Protein AF-0000000067862519 (afdb_homodimer)

Secondary structure (DSSP, 8-state):
--TT-EEEEE--SSHHHHHHHHHHHHHHHHHT-EEEEEEEEEGGGS-TTS---HHHHHHHHHHHHHHHHHHHHHHHHHT-SEEEEEEEEE-HHHIIIIIHHHHHT-SEEEEES--SS---TT---HHHHHHHHH-SSEEEEE-/--SS-EEEEE--SSHHHHHHHHHHHHHHHHHT-EEEEEEEEEGGGS-TTS---HHHHHHHHHHHHHHHHHHHHHHHHHT-SEEEEEEEEE-HHHIIIIIHHHHHT-SEEEEESS-SS---TT---HHHHHHHHH-SSEEEEE-

InterPro domains:
  IPR006015 Universal stress protein A family [PR01438] (4-22)
  IPR006015 Universal stress protein A family [PR01438] (103-115)
  IPR006015 Universal stress protein A family [PR01438] (121-143)
  IPR006016 UspA [PF00582] (4-143)
  IPR014729 Rossmann-like alpha/beta/alpha sandwich fold [G3DSA:3.40.50.620] (6-143)

Nearest PDB structures (foldseek):
  3s3t-assembly1_A  TM=9.030E-01  e=7.240E-12  Lactiplantibacillus plantarum
  3hgm-assembly2_D  TM=8.613E-01  e=1.801E-10  Ha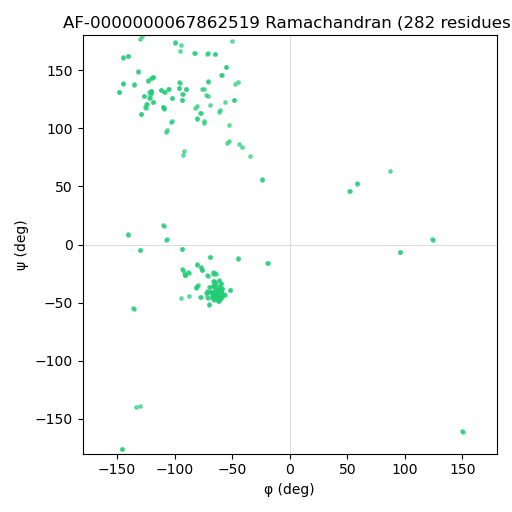lomonas elongata
  3hgm-assembly2_C  TM=8.557E-01  e=2.048E-10  Halomonas elongata
  3fg9-assembly3_E  TM=8.169E-01  e=3.012E-10  Lactiplantibacillus plantarum
  2dum-assembly2_B  TM=7.986E-01  e=6.321E-07  Pyrococcus horikoshii OT3

Radius of gyration: 20.28 Å; Cα contacts (8 Å, |Δi|>4): 597; chains: 2; bounding box: 43×61×40 Å

Sequence (286 aa):
MEKYHRILVAVDGSEPAKLAFEKGLELALKLDGVLGIASIVDLRAFSPNVSYDGSLEEKAELELKTSVNEYAEKARTAGVKQVETFVAKGNPKILLSTDIPAEFQADLIICGATGMNRVEKLVLGSVSSYIMAHAICDTLIARMEKYHRILVAVDGSEPAKLAFEKGLELALKLDGVLGIASIVDLRAFSPNVSYDGSLEEKAELELKTSVNEYAEKARTAGVKQVETFVAKGNPKILLSTDIPAEFQADLIICGATGMNRVEKLVLGSVSSYIMAHAICDTLIAR

Organism: Listeria monocytogenes serovar 1/2a (strain ATCC BAA-679 / EGD-e) (NCBI:txid169963)

pLDDT: mean 90.95, std 13.1, range [32.88, 98.94]

Foldseek 3Di:
DLFFQEEEQEAAPFPLSVLLLVVQLVCCVVSLHAYEYEYEDECVVPDPVDPPPPVVSVVSQVVVVVVQVVSQVVSVVVPRPHYHYYYYYYDLQPCQQEVVCVVSVGQEYEGEQAHPPDDPPPHGYPSRVSSVVRHPHHYYYGD/DDAFAEEEQEAAPFPLSVLLLVVQLVCCVVRLHEYEYEYEDECVVPDPVDPPDPVVSVVSQVVVVVVQVVSQVVSVVVPRDHYHYYYYYYDLQPCQQEVVCVVSVGQEYEGEQAHPPDDPPPHGYPSRVSSVVRHPHHYYYGD

Structure (mmCIF, N/CA/C/O backbone):
data_AF-0000000067862519-model_v1
#
loop_
_entity.id
_entity.type
_entity.pdbx_description
1 polymer 'Lmo0515 protein'
#
loop_
_atom_site.group_PDB
_atom_site.id
_atom_site.type_symbol
_atom_site.label_atom_id
_atom_site.label_alt_id
_atom_site.label_comp_id
_atom_site.label_asym_id
_atom_site.label_entity_id
_atom_site.label_seq_id
_atom_site.pdbx_PDB_ins_code
_atom_site.Cartn_x
_atom_site.Cartn_y
_atom_site.Cartn_z
_atom_site.occupancy
_atom_site.B_iso_or_equiv
_atom_site.auth_seq_id
_atom_site.auth_comp_id
_atom_site.auth_asym_id
_atom_site.auth_atom_id
_atom_site.pdbx_PDB_model_num
ATOM 1 N N . MET A 1 1 ? 13.07 6.305 -13.711 1 34.75 1 MET A N 1
ATOM 2 C CA . MET A 1 1 ? 12.75 7.062 -12.508 1 34.75 1 MET A CA 1
ATOM 3 C C . MET A 1 1 ? 12.742 6.152 -11.281 1 34.75 1 MET A C 1
ATOM 5 O O . MET A 1 1 ? 12.141 5.078 -11.305 1 34.75 1 MET A O 1
ATOM 9 N N . GLU A 1 2 ? 13.75 6.277 -10.453 1 51.78 2 GLU A N 1
ATOM 10 C CA . GLU A 1 2 ? 14.055 5.398 -9.328 1 51.78 2 GLU A CA 1
ATOM 11 C C . GLU A 1 2 ? 12.844 5.234 -8.414 1 51.78 2 GLU A C 1
ATOM 13 O O . GLU A 1 2 ? 12.234 6.223 -8 1 51.78 2 GLU A O 1
ATOM 18 N N . LYS A 1 3 ? 12.102 4.148 -8.438 1 70.12 3 LYS A N 1
ATOM 19 C CA . LYS A 1 3 ? 10.766 3.965 -7.887 1 70.12 3 LYS A CA 1
ATOM 20 C C . LYS A 1 3 ? 10.789 3.994 -6.359 1 70.12 3 LYS A C 1
ATOM 22 O O . LYS A 1 3 ? 11.781 3.6 -5.746 1 70.12 3 LYS A O 1
ATOM 27 N N . TYR A 1 4 ? 10.18 4.793 -5.562 1 91.62 4 TYR A N 1
ATOM 28 C CA . TYR A 1 4 ? 9.695 5.297 -4.285 1 91.62 4 TYR A CA 1
ATOM 29 C C . TYR A 1 4 ? 10.734 6.184 -3.611 1 91.62 4 TYR A C 1
ATOM 31 O O . TYR A 1 4 ? 11.195 5.883 -2.506 1 91.62 4 TYR A O 1
ATOM 39 N N . HIS A 1 5 ? 11.133 7.301 -4.148 1 96.56 5 HIS A N 1
ATOM 40 C CA . HIS A 1 5 ? 12.086 8.281 -3.646 1 96.56 5 HIS A CA 1
ATOM 41 C C . HIS A 1 5 ? 11.398 9.312 -2.758 1 96.56 5 HIS A C 1
ATOM 43 O O . HIS A 1 5 ? 11.938 9.695 -1.715 1 96.56 5 HIS A O 1
ATOM 49 N N . ARG A 1 6 ? 10.328 9.812 -3.107 1 98.5 6 ARG A N 1
ATOM 50 C CA . ARG A 1 6 ? 9.555 10.758 -2.307 1 98.5 6 ARG A CA 1
ATOM 51 C C . ARG A 1 6 ? 8.359 10.078 -1.653 1 98.5 6 ARG A C 1
ATOM 53 O O . ARG A 1 6 ? 7.352 9.812 -2.312 1 98.5 6 ARG A O 1
ATOM 60 N N . ILE A 1 7 ? 8.484 9.859 -0.393 1 98.56 7 ILE A N 1
ATOM 61 C CA . ILE A 1 7 ? 7.535 9.07 0.381 1 98.56 7 ILE A CA 1
ATOM 62 C C . ILE A 1 7 ? 6.754 9.977 1.324 1 98.56 7 ILE A C 1
ATOM 64 O O . ILE A 1 7 ? 7.344 10.664 2.168 1 98.56 7 ILE A O 1
ATOM 68 N N . LEU A 1 8 ? 5.465 10.016 1.13 1 98.94 8 LEU A N 1
ATOM 69 C CA . LEU A 1 8 ? 4.59 10.828 1.969 1 98.94 8 LEU A CA 1
ATOM 70 C C . LEU A 1 8 ? 3.867 9.961 2.996 1 98.94 8 LEU A C 1
ATOM 72 O O . LEU A 1 8 ? 3.203 8.984 2.637 1 98.94 8 LEU A O 1
ATOM 76 N N . VAL A 1 9 ? 3.982 10.312 4.23 1 98.88 9 VAL A N 1
ATOM 77 C CA . VAL A 1 9 ? 3.266 9.602 5.281 1 98.88 9 VAL A CA 1
ATOM 78 C C . VAL A 1 9 ? 2.193 10.508 5.883 1 98.88 9 VAL A C 1
ATOM 80 O O . VAL A 1 9 ? 2.441 11.695 6.125 1 98.88 9 VAL A O 1
ATOM 83 N N . ALA A 1 10 ? 1.041 9.953 6.016 1 98.81 10 ALA A N 1
ATOM 84 C CA . ALA A 1 10 ? -0.058 10.656 6.672 1 98.81 10 ALA A CA 1
ATOM 85 C C . ALA A 1 10 ? -0.118 10.305 8.156 1 98.81 10 ALA A C 1
ATOM 87 O O . ALA A 1 10 ? -0.149 9.133 8.523 1 98.81 10 ALA A O 1
ATOM 88 N N . VAL A 1 11 ? -0.174 11.359 8.992 1 97.94 11 VAL A N 1
ATOM 89 C CA . VAL A 1 11 ? -0.233 11.109 10.43 1 97.94 11 VAL A CA 1
ATOM 90 C C . VAL A 1 11 ? -1.354 11.938 11.047 1 97.94 11 VAL A C 1
ATOM 92 O O . VAL A 1 11 ? -1.645 13.047 10.586 1 97.94 11 VAL A O 1
ATOM 95 N N . ASP A 1 12 ? -1.96 11.398 12.109 1 94.69 12 ASP A N 1
ATOM 96 C CA . ASP A 1 12 ? -3.061 12.102 12.758 1 94.69 12 ASP A CA 1
ATOM 97 C C . ASP A 1 12 ? -2.973 11.969 14.281 1 94.69 12 ASP A C 1
ATOM 99 O O . ASP A 1 12 ? -3.932 12.273 14.992 1 94.69 12 ASP A O 1
ATOM 103 N N . GLY A 1 13 ? -1.893 11.438 14.75 1 93.94 13 GLY A N 1
ATOM 104 C CA . GLY A 1 13 ? -1.674 11.305 16.188 1 93.94 13 GLY A CA 1
ATOM 105 C C . GLY A 1 13 ? -2.064 9.938 16.719 1 93.94 13 GLY A C 1
ATOM 106 O O . GLY A 1 13 ? -1.825 9.633 17.891 1 93.94 13 GLY A O 1
ATOM 107 N N . SER A 1 14 ? -2.664 9.055 15.953 1 94.12 14 SER A N 1
ATOM 108 C CA . SER A 1 14 ? -3.084 7.73 16.391 1 94.12 14 SER A CA 1
ATOM 109 C C . SER A 1 14 ? -1.924 6.742 16.328 1 94.12 14 SER A C 1
ATOM 111 O O . SER A 1 14 ? -0.888 7.02 15.727 1 94.12 14 SER A O 1
ATOM 113 N N . GLU A 1 15 ? -2.07 5.621 16.969 1 94.94 15 GLU A N 1
ATOM 114 C CA . GLU A 1 15 ? -1.062 4.566 16.969 1 94.94 15 GLU A CA 1
ATOM 115 C C . GLU A 1 15 ? -0.884 3.975 15.57 1 94.94 15 GLU A C 1
ATOM 117 O O . GLU A 1 15 ? 0.244 3.781 15.109 1 94.94 15 GLU A O 1
ATOM 122 N N . PRO A 1 16 ? -1.994 3.762 14.82 1 96.25 16 PRO A N 1
ATOM 123 C CA . PRO A 1 16 ? -1.793 3.287 13.445 1 96.25 16 PRO A CA 1
ATOM 124 C C . PRO A 1 16 ? -1.002 4.273 12.594 1 96.25 16 PRO A C 1
ATOM 126 O O . PRO A 1 16 ? -0.2 3.861 11.75 1 96.25 16 PRO A O 1
ATOM 129 N N . ALA A 1 17 ? -1.255 5.551 12.828 1 96.69 17 ALA A N 1
ATOM 130 C CA . ALA A 1 17 ? -0.498 6.559 12.094 1 96.69 17 ALA A CA 1
ATOM 131 C C . ALA A 1 17 ? 0.979 6.52 12.477 1 96.69 17 ALA A C 1
ATOM 133 O O . ALA A 1 17 ? 1.849 6.754 11.633 1 96.69 17 ALA A O 1
ATOM 134 N N . LYS A 1 18 ? 1.239 6.246 13.703 1 97.12 18 LYS A N 1
ATOM 135 C CA . LYS A 1 18 ? 2.623 6.098 14.141 1 97.12 18 LYS A CA 1
ATOM 136 C C . LYS A 1 18 ? 3.299 4.922 13.438 1 97.12 18 LYS A C 1
ATOM 138 O O . LYS A 1 18 ? 4.457 5.02 13.031 1 97.12 18 LYS A O 1
ATOM 143 N N . LEU A 1 19 ? 2.602 3.842 13.336 1 96.44 19 LEU A N 1
ATOM 144 C CA . LEU A 1 19 ? 3.125 2.691 12.609 1 96.44 19 LEU A CA 1
ATOM 145 C C . LEU A 1 19 ? 3.441 3.062 11.164 1 96.44 19 LEU A C 1
ATOM 147 O O . LEU A 1 19 ? 4.492 2.689 10.633 1 96.44 19 LEU A O 1
ATOM 151 N N . ALA A 1 20 ? 2.533 3.809 10.531 1 98.12 20 ALA A N 1
ATOM 152 C CA . ALA A 1 20 ? 2.764 4.266 9.164 1 98.12 20 ALA A CA 1
ATOM 153 C C . ALA A 1 20 ? 4.031 5.109 9.07 1 98.12 20 ALA A C 1
ATOM 155 O O . ALA A 1 20 ? 4.828 4.949 8.141 1 98.12 20 ALA A O 1
ATOM 156 N N . PHE A 1 21 ? 4.195 5.965 10.039 1 98.62 21 PHE A N 1
ATOM 157 C CA . PHE A 1 21 ? 5.391 6.797 10.086 1 98.62 21 PHE A CA 1
ATOM 158 C C . PHE A 1 21 ? 6.645 5.938 10.188 1 98.62 21 PHE A C 1
ATOM 160 O O . PHE A 1 21 ? 7.617 6.16 9.461 1 98.62 21 PHE A O 1
ATOM 167 N N . GLU A 1 22 ? 6.641 4.98 11.016 1 98.19 22 GLU A N 1
ATOM 168 C CA . GLU A 1 22 ? 7.809 4.125 11.195 1 98.19 22 GLU A CA 1
ATOM 169 C C . GLU A 1 22 ? 8.148 3.381 9.914 1 98.19 22 GLU A C 1
ATOM 171 O O . GLU A 1 22 ? 9.328 3.242 9.562 1 98.19 22 GLU A O 1
ATOM 176 N N . LYS A 1 23 ? 7.121 2.924 9.242 1 97.69 23 LYS A N 1
ATOM 177 C CA . LYS A 1 23 ? 7.348 2.26 7.957 1 97.69 23 LYS A CA 1
ATOM 178 C C . LYS A 1 23 ? 7.953 3.225 6.941 1 97.69 23 LYS A C 1
ATOM 180 O O . LYS A 1 23 ? 8.891 2.873 6.227 1 97.69 23 LYS A O 1
ATOM 185 N N . GLY A 1 24 ? 7.367 4.434 6.879 1 97.81 24 GLY A N 1
ATOM 186 C CA . GLY A 1 24 ? 7.887 5.438 5.965 1 97.81 24 GLY A CA 1
ATOM 187 C C . GLY A 1 24 ? 9.32 5.836 6.266 1 97.81 24 GLY A C 1
ATOM 188 O O . GLY A 1 24 ? 10.133 6.008 5.352 1 97.81 24 GLY A O 1
ATOM 189 N N . LEU A 1 25 ? 9.609 5.938 7.516 1 98.19 25 LEU A N 1
ATOM 190 C CA . LEU A 1 25 ? 10.961 6.262 7.961 1 98.19 25 LEU A CA 1
ATOM 191 C C . LEU A 1 25 ? 11.953 5.191 7.516 1 98.19 25 LEU A C 1
ATOM 193 O O . LEU A 1 25 ? 13 5.512 6.945 1 98.19 25 LEU A O 1
ATOM 197 N N . GLU A 1 26 ? 11.625 3.998 7.75 1 96.88 26 GLU A N 1
ATOM 198 C CA . GLU A 1 26 ? 12.5 2.889 7.387 1 96.88 26 GLU A CA 1
ATOM 199 C C . GLU A 1 26 ? 12.742 2.842 5.879 1 96.88 26 GLU A C 1
ATOM 201 O O . GLU A 1 26 ? 13.875 2.66 5.43 1 96.88 26 GLU A O 1
ATOM 206 N N . LEU A 1 27 ? 11.711 3.014 5.156 1 96.44 27 LEU A N 1
ATOM 207 C CA . LEU A 1 27 ? 11.836 2.979 3.701 1 96.44 27 LEU A CA 1
ATOM 208 C C . LEU A 1 27 ? 12.672 4.152 3.201 1 96.44 27 LEU A C 1
ATOM 210 O O . LEU A 1 27 ? 13.516 3.984 2.316 1 96.44 27 LEU A O 1
ATOM 214 N N . ALA A 1 28 ? 12.406 5.297 3.746 1 97 28 ALA A N 1
ATOM 215 C CA . ALA A 1 28 ? 13.172 6.469 3.336 1 97 28 ALA A CA 1
ATOM 216 C C . ALA A 1 28 ? 14.664 6.27 3.602 1 97 28 ALA A C 1
ATOM 218 O O . ALA A 1 28 ? 15.5 6.656 2.787 1 97 28 ALA A O 1
ATOM 219 N N . LEU A 1 29 ? 14.938 5.66 4.73 1 96.69 29 LEU A N 1
ATOM 220 C CA . LEU A 1 29 ? 16.328 5.41 5.078 1 96.69 29 LEU A CA 1
ATOM 221 C C . LEU A 1 29 ? 16.953 4.395 4.125 1 96.69 29 LEU A C 1
ATOM 223 O O . LEU A 1 29 ? 18.062 4.602 3.631 1 96.69 29 LEU A O 1
ATOM 227 N N . LYS A 1 30 ? 16.25 3.361 3.873 1 94.5 30 LYS A N 1
ATOM 228 C CA . LYS A 1 30 ? 16.797 2.262 3.074 1 94.5 30 LYS A CA 1
ATOM 229 C C . LYS A 1 30 ? 16.922 2.66 1.607 1 94.5 30 LYS A C 1
ATOM 231 O O . LYS A 1 30 ? 17.812 2.182 0.905 1 94.5 30 LYS A O 1
ATOM 236 N N . LEU A 1 31 ? 16.078 3.605 1.224 1 94.62 31 LEU A N 1
ATOM 237 C CA . LEU A 1 31 ? 16.047 3.959 -0.191 1 94.62 31 LEU A CA 1
ATOM 238 C C . LEU A 1 31 ? 16.703 5.312 -0.43 1 94.62 31 LEU A C 1
ATOM 240 O O . LEU A 1 31 ? 16.703 5.82 -1.555 1 94.62 31 LEU A O 1
ATOM 244 N N . ASP A 1 32 ? 17.25 5.859 0.621 1 96.06 32 ASP A N 1
ATOM 245 C CA . ASP A 1 32 ? 17.844 7.191 0.556 1 96.06 32 ASP A CA 1
ATOM 246 C C . ASP A 1 32 ? 16.859 8.203 -0.05 1 96.06 32 ASP A C 1
ATOM 248 O O . ASP A 1 32 ? 17.219 8.945 -0.963 1 96.06 32 ASP A O 1
ATOM 252 N N . GLY A 1 33 ? 15.648 8.133 0.427 1 96.88 33 GLY A N 1
ATOM 253 C CA . GLY A 1 33 ? 14.57 8.938 -0.127 1 96.88 33 GLY A CA 1
ATOM 254 C C . GLY A 1 33 ? 14.266 10.18 0.686 1 96.88 33 GLY A C 1
ATOM 255 O O . GLY A 1 33 ? 14.883 10.406 1.731 1 96.88 33 GLY A O 1
ATOM 256 N N . VAL A 1 34 ? 13.352 11.016 0.125 1 98.62 34 VAL A N 1
ATOM 257 C CA . VAL A 1 34 ? 12.773 12.18 0.798 1 98.62 34 VAL A CA 1
ATOM 258 C C . VAL A 1 34 ? 11.508 11.773 1.541 1 98.62 34 VAL A C 1
ATOM 260 O O . VAL A 1 34 ? 10.664 11.047 1 1 98.62 34 VAL A O 1
ATOM 263 N N . LEU A 1 35 ? 11.43 12.227 2.768 1 98.81 35 LEU A N 1
ATOM 264 C CA . LEU A 1 35 ? 10.258 11.891 3.572 1 98.81 35 LEU A CA 1
ATOM 265 C C . LEU A 1 35 ? 9.367 13.109 3.781 1 98.81 35 LEU A C 1
ATOM 267 O O . LEU A 1 35 ? 9.828 14.133 4.289 1 98.81 35 LEU A O 1
ATOM 271 N N . GLY A 1 36 ? 8.18 13.023 3.275 1 98.94 36 GLY A N 1
ATOM 272 C CA . GLY A 1 36 ? 7.141 13.984 3.613 1 98.94 36 GLY A CA 1
ATOM 273 C C . GLY A 1 36 ? 6.234 13.508 4.734 1 98.94 36 GLY A C 1
ATOM 274 O O . GLY A 1 36 ? 5.875 12.336 4.797 1 98.94 36 GLY A O 1
ATOM 275 N N . ILE A 1 37 ? 5.898 14.383 5.602 1 98.94 37 ILE A N 1
ATOM 276 C CA . ILE A 1 37 ? 4.992 14.086 6.703 1 98.94 37 ILE A CA 1
ATOM 277 C C . ILE A 1 37 ? 3.814 15.055 6.68 1 98.94 37 ILE A C 1
ATOM 279 O O . ILE A 1 37 ? 4.004 16.266 6.773 1 98.94 37 ILE A O 1
ATOM 283 N N . ALA A 1 38 ? 2.641 14.492 6.566 1 98.75 38 ALA A N 1
ATOM 284 C CA . ALA A 1 38 ? 1.459 15.336 6.395 1 98.75 38 ALA A CA 1
ATOM 285 C C . ALA A 1 38 ? 0.427 15.062 7.484 1 98.75 38 ALA A C 1
ATOM 287 O O . ALA A 1 38 ? 0.205 13.906 7.863 1 98.75 38 ALA A O 1
ATOM 288 N N . SER A 1 39 ? -0.185 16.109 7.93 1 97.94 39 SER A N 1
ATOM 289 C CA . SER A 1 39 ? -1.284 16.031 8.883 1 97.94 39 SER A CA 1
ATOM 290 C C . SER A 1 39 ? -2.328 17.109 8.617 1 97.94 39 SER A C 1
ATOM 292 O O . SER A 1 39 ? -1.984 18.25 8.328 1 97.94 39 SER A O 1
ATOM 294 N N . ILE A 1 40 ? -3.566 16.734 8.727 1 96.12 40 ILE A N 1
ATOM 295 C CA . ILE A 1 40 ? -4.652 17.625 8.344 1 96.12 40 ILE A CA 1
ATOM 296 C C . ILE A 1 40 ? -5.555 17.891 9.547 1 96.12 40 ILE A C 1
ATOM 298 O O . ILE A 1 40 ? -5.941 16.953 10.25 1 96.12 40 ILE A O 1
ATOM 302 N N . VAL A 1 41 ? -5.855 19.094 9.812 1 92.12 41 VAL A N 1
ATOM 303 C CA . VAL A 1 41 ? -6.922 19.469 10.734 1 92.12 41 VAL A CA 1
ATOM 304 C C . VAL A 1 41 ? -8.273 19.375 10.023 1 92.12 41 VAL A C 1
ATOM 306 O O . VAL A 1 41 ? -8.562 20.188 9.148 1 92.12 41 VAL A O 1
ATOM 309 N N . ASP A 1 42 ? -8.961 18.344 10.469 1 87.62 42 ASP A N 1
ATOM 310 C CA . ASP A 1 42 ? -10.266 18.141 9.852 1 87.62 42 ASP A CA 1
ATOM 311 C C . ASP A 1 42 ? -11.281 19.172 10.344 1 87.62 42 ASP A C 1
ATOM 313 O O . ASP A 1 42 ? -11.812 19.047 11.445 1 87.62 42 ASP A O 1
ATOM 317 N N . LEU A 1 43 ? -11.609 20.109 9.531 1 76.62 43 LEU A N 1
ATOM 318 C CA . LEU A 1 43 ? -12.516 21.188 9.914 1 76.62 43 LEU A CA 1
ATOM 319 C C . LEU A 1 43 ? -13.961 20.703 9.938 1 76.62 43 LEU A C 1
ATOM 321 O O . LEU A 1 43 ? -14.828 21.344 10.547 1 76.62 43 LEU A O 1
ATOM 325 N N . ARG A 1 44 ? -14.266 19.719 9.289 1 73.81 44 ARG A N 1
ATOM 326 C CA . ARG A 1 44 ? -15.625 19.188 9.281 1 73.81 44 ARG A CA 1
ATOM 327 C C . ARG A 1 44 ? -16.031 18.688 10.664 1 73.81 44 ARG A C 1
ATOM 329 O O . ARG A 1 44 ? -17.219 18.531 10.961 1 73.81 44 ARG A O 1
ATOM 336 N N . ALA A 1 45 ? -15 18.359 11.359 1 67.19 45 ALA A N 1
ATOM 337 C CA . ALA A 1 45 ? -15.242 17.875 12.711 1 67.19 45 ALA A CA 1
ATOM 338 C C . ALA A 1 45 ? -15.734 19 13.617 1 67.19 45 ALA A C 1
ATOM 340 O O . ALA A 1 45 ? -16.234 18.75 14.719 1 67.19 45 ALA A O 1
ATOM 341 N N . PHE A 1 46 ? -15.633 20.203 13.094 1 63.12 46 PHE A N 1
ATOM 342 C CA . PHE A 1 46 ? -16 21.344 13.922 1 63.12 46 PHE A CA 1
ATOM 343 C C . PHE A 1 46 ? -17.328 21.953 13.461 1 63.12 46 PHE A C 1
ATOM 345 O O . PHE A 1 46 ? -17.578 22.062 12.258 1 63.12 46 PHE A O 1
ATOM 352 N N . SER A 1 47 ? -18.5 21.578 14.133 1 60.28 47 SER A N 1
ATOM 353 C CA . SER A 1 47 ? -19.844 22.062 13.805 1 60.28 47 SER A CA 1
ATOM 354 C C . SER A 1 47 ? -19.875 23.578 13.656 1 60.28 47 SER A C 1
ATOM 356 O O . SER A 1 47 ? -19.344 24.297 14.5 1 60.28 47 SER A O 1
ATOM 358 N N . PRO A 1 48 ? -20.359 24.047 12.484 1 57.59 48 PRO A N 1
ATOM 359 C CA . PRO A 1 48 ? -20.516 25.5 12.32 1 57.59 48 PRO A CA 1
ATOM 360 C C . PRO A 1 48 ? -21.297 26.141 13.453 1 57.59 48 PRO A C 1
ATOM 362 O O . PRO A 1 48 ? -21.125 27.328 13.734 1 57.59 48 PRO A O 1
ATOM 365 N N . ASN A 1 49 ? -22.328 25.344 13.836 1 54.53 49 ASN A N 1
ATOM 366 C CA . ASN A 1 49 ? -23.297 26.062 14.656 1 54.53 49 ASN A CA 1
ATOM 367 C C . ASN A 1 49 ? -22.703 26.469 16 1 54.53 49 ASN A C 1
ATOM 369 O O . ASN A 1 49 ? -23.375 27.125 16.797 1 54.53 49 ASN A O 1
ATOM 373 N N . VAL A 1 50 ? -21.719 25.781 16.469 1 51.16 50 VAL A N 1
ATOM 374 C CA . VAL A 1 50 ? -21.266 26.203 17.797 1 51.16 50 VAL A CA 1
ATOM 375 C C . VAL A 1 50 ? -20.359 27.422 17.672 1 51.16 50 VAL A C 1
ATOM 377 O O . VAL A 1 50 ? -19.594 27.531 16.719 1 51.16 50 VAL A O 1
ATOM 380 N N . SER A 1 51 ? -20.641 28.547 18.219 1 51.12 51 SER A N 1
ATOM 381 C CA . SER A 1 51 ? -19.734 29.672 18.375 1 51.12 51 SER A CA 1
ATOM 382 C C . SER A 1 51 ? -18.281 29.219 18.359 1 51.12 51 SER A C 1
ATOM 384 O O . SER A 1 51 ? -17.75 28.797 19.391 1 51.12 51 SER A O 1
ATOM 386 N N . TYR A 1 52 ? -17.906 28.547 17.297 1 52.75 52 TYR A N 1
ATOM 387 C CA . TYR A 1 52 ? -16.594 27.984 17.047 1 52.75 52 TYR A CA 1
ATOM 388 C C . TYR A 1 52 ? -15.492 28.938 17.484 1 52.75 52 TYR A C 1
ATOM 390 O O . TYR A 1 52 ? -15.391 30.062 16.969 1 52.75 52 TYR A O 1
ATOM 398 N N . ASP A 1 53 ? -15.18 28.891 18.688 1 57.16 53 ASP A N 1
ATOM 399 C CA . ASP A 1 53 ? -14.094 29.672 19.281 1 57.16 53 ASP A CA 1
ATOM 400 C C . ASP A 1 53 ? -12.781 29.422 18.531 1 57.16 53 ASP A C 1
ATOM 402 O O . ASP A 1 53 ? -12.266 28.312 18.531 1 57.16 53 ASP A O 1
ATOM 406 N N . GLY A 1 54 ? -12.5 30.188 17.453 1 65.5 54 GLY A N 1
ATOM 407 C CA . GLY A 1 54 ? -11.203 30.281 16.797 1 65.5 54 GLY A CA 1
ATOM 408 C C . GLY A 1 54 ? -10.055 29.812 17.672 1 65.5 54 GLY A C 1
ATOM 409 O O . GLY A 1 54 ? -9.031 29.359 17.172 1 65.5 54 GLY A O 1
ATOM 410 N N . SER A 1 55 ? -10.383 29.734 18.938 1 75.19 55 SER A N 1
ATOM 411 C CA . SER A 1 55 ? -9.32 29.391 19.875 1 75.19 55 SER A CA 1
ATOM 412 C C . SER A 1 55 ? -9.07 27.875 19.875 1 75.19 55 SER A C 1
ATOM 414 O O . SER A 1 55 ? -7.922 27.438 19.938 1 75.19 55 SER A O 1
ATOM 416 N N . LEU A 1 56 ? -10.172 27.094 19.703 1 77.69 56 LEU A N 1
ATOM 417 C CA . LEU A 1 56 ? -10.008 25.656 19.719 1 77.69 56 LEU A CA 1
ATOM 418 C C . LEU A 1 56 ? -9.32 25.172 18.453 1 77.69 56 LEU A C 1
ATOM 420 O O . LEU A 1 56 ? -8.461 24.281 18.5 1 77.69 56 LEU A O 1
ATOM 424 N N . GLU A 1 57 ? -9.688 25.75 17.391 1 79.44 57 GLU A N 1
ATOM 425 C CA . GLU A 1 57 ? -9.055 25.422 16.109 1 79.44 57 GLU A CA 1
ATOM 426 C C . GLU A 1 57 ? -7.57 25.766 16.125 1 79.44 57 GLU A C 1
ATOM 428 O O . GLU A 1 57 ? -6.746 24.984 15.648 1 79.44 57 GLU A O 1
ATOM 433 N N . GLU A 1 58 ? -7.297 26.875 16.625 1 83.88 58 GLU A N 1
ATOM 434 C CA . GLU A 1 58 ? -5.902 27.297 16.719 1 83.88 58 GLU A CA 1
ATOM 435 C C . GLU A 1 58 ? -5.105 26.359 17.609 1 83.88 58 GLU A C 1
ATOM 437 O O . GLU A 1 58 ? -3.947 26.047 17.328 1 83.88 58 GLU A O 1
ATOM 442 N N . LYS A 1 59 ? -5.75 25.969 18.625 1 85.62 59 LYS A N 1
ATOM 443 C CA . LYS A 1 59 ? -5.09 25.031 19.547 1 85.62 59 LYS A CA 1
ATOM 444 C C . LYS A 1 59 ? -4.859 23.688 18.875 1 85.62 59 LYS A C 1
ATOM 446 O O . LYS A 1 59 ? -3.793 23.078 19.031 1 85.62 59 LYS A O 1
ATOM 451 N N . ALA A 1 60 ? -5.781 23.203 18.188 1 83.12 60 ALA A N 1
ATOM 452 C CA . ALA A 1 60 ? -5.652 21.922 17.484 1 83.12 60 ALA A CA 1
ATOM 453 C C . ALA A 1 60 ? -4.543 21.984 16.438 1 83.12 60 ALA A C 1
ATOM 455 O O . ALA A 1 60 ? -3.752 21.047 16.312 1 83.12 60 ALA A O 1
ATOM 456 N N . GLU A 1 61 ? -4.516 23.047 15.75 1 86.81 61 GLU A N 1
ATOM 457 C CA . GLU A 1 61 ? -3.48 23.25 14.742 1 86.81 61 GLU A CA 1
ATOM 458 C C . GLU A 1 61 ? -2.09 23.266 15.367 1 86.81 61 GLU A C 1
ATOM 460 O O . GLU A 1 61 ? -1.152 22.672 14.812 1 86.81 61 GLU A O 1
ATOM 465 N N . LEU A 1 62 ? -1.989 23.953 16.453 1 90 62 LEU A N 1
ATOM 466 C CA . LEU A 1 62 ? -0.699 24.031 17.125 1 90 62 LEU A CA 1
ATOM 467 C C . LEU A 1 62 ? -0.26 22.656 17.641 1 90 62 LEU A C 1
ATOM 469 O O . LEU A 1 62 ? 0.918 22.312 17.547 1 90 62 LEU A O 1
ATOM 473 N N . GLU A 1 63 ? -1.144 21.922 18.109 1 90.31 63 GLU A N 1
ATOM 474 C CA . GLU A 1 63 ? -0.834 20.578 18.594 1 90.31 63 GLU A CA 1
ATOM 475 C C . GLU A 1 63 ? -0.368 19.672 17.453 1 90.31 63 GLU A C 1
ATOM 477 O O . GLU A 1 63 ? 0.601 18.938 17.609 1 90.31 63 GLU A O 1
ATOM 482 N N . LEU A 1 64 ? -1.016 19.797 16.391 1 89.75 64 LEU A N 1
ATOM 483 C CA . LEU A 1 64 ? -0.663 18.969 15.234 1 89.75 64 LEU A CA 1
ATOM 484 C C . LEU A 1 64 ? 0.695 19.375 14.672 1 89.75 64 LEU A C 1
ATOM 486 O O . LEU A 1 64 ? 1.502 18.516 14.305 1 89.75 64 LEU A O 1
ATOM 490 N N . LYS A 1 65 ? 0.918 20.672 14.625 1 94 65 LYS A N 1
ATOM 491 C CA . LYS A 1 65 ? 2.213 21.172 14.164 1 94 65 LYS A CA 1
ATOM 492 C C . LYS A 1 65 ? 3.346 20.656 15.047 1 94 65 LYS A C 1
ATOM 494 O O . LYS A 1 65 ? 4.402 20.266 14.547 1 94 65 LYS A O 1
ATOM 49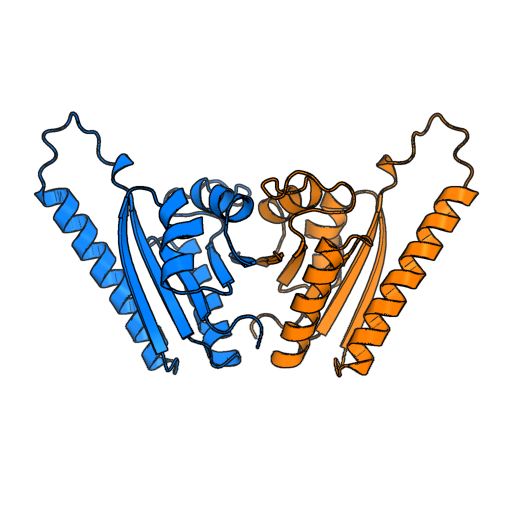9 N N . THR A 1 66 ? 3.086 20.672 16.312 1 95.56 66 THR A N 1
ATOM 500 C CA . THR A 1 66 ? 4.094 20.188 17.234 1 95.56 66 THR A CA 1
ATOM 501 C C . THR A 1 66 ? 4.367 18.703 17.016 1 95.56 66 THR A C 1
ATOM 503 O O . THR A 1 66 ? 5.523 18.281 16.953 1 95.56 66 THR A O 1
ATOM 506 N N . SER A 1 67 ? 3.355 17.922 16.891 1 95.38 67 SER A N 1
ATOM 507 C CA . SER A 1 67 ? 3.49 16.484 16.672 1 95.38 67 SER A CA 1
ATOM 508 C C . SER A 1 67 ? 4.234 16.188 15.383 1 95.38 67 SER A C 1
ATOM 510 O O . SER A 1 67 ? 5.133 15.344 15.352 1 95.38 67 SER A O 1
ATOM 512 N N . VAL A 1 68 ? 3.893 16.859 14.289 1 97.88 68 VAL A N 1
ATOM 513 C CA . VAL A 1 68 ? 4.523 16.672 12.984 1 97.88 68 VAL A CA 1
ATOM 514 C C . VAL A 1 68 ? 6.004 17.031 13.07 1 97.88 68 VAL A C 1
ATOM 516 O O . VAL A 1 68 ? 6.852 16.344 12.5 1 97.88 68 VAL A O 1
ATOM 519 N N . ASN A 1 69 ? 6.273 18.094 13.805 1 97.62 69 ASN A N 1
ATOM 520 C CA . ASN A 1 69 ? 7.664 18.5 13.969 1 97.62 69 ASN A CA 1
ATOM 521 C C . ASN A 1 69 ? 8.461 17.469 14.758 1 97.62 69 ASN A C 1
ATOM 523 O O . ASN A 1 69 ? 9.648 17.266 14.492 1 97.62 69 ASN A O 1
ATOM 527 N N . GLU A 1 70 ? 7.848 16.891 15.68 1 98.31 70 GLU A N 1
ATOM 528 C CA . GLU A 1 70 ? 8.5 15.82 16.422 1 98.31 70 GLU A CA 1
ATOM 529 C C . GLU A 1 70 ? 8.844 14.641 15.516 1 98.31 70 GLU A C 1
ATOM 531 O O . GLU A 1 70 ? 9.93 14.078 15.609 1 98.31 70 GLU A O 1
ATOM 536 N N . TYR A 1 71 ? 7.93 14.25 14.672 1 98.62 71 TYR A N 1
ATOM 537 C CA . TYR A 1 71 ? 8.188 13.188 13.711 1 98.62 71 TYR A CA 1
ATOM 538 C C . TYR A 1 71 ? 9.336 13.562 12.781 1 98.62 71 TYR A C 1
ATOM 540 O O . TYR A 1 71 ? 10.195 12.734 12.477 1 98.62 71 TYR A O 1
ATOM 548 N N . ALA A 1 72 ? 9.297 14.82 12.352 1 98.81 72 ALA A N 1
ATOM 549 C CA . ALA A 1 72 ? 10.344 15.289 11.445 1 98.81 72 ALA A CA 1
ATOM 550 C C . ALA A 1 72 ? 11.711 15.227 12.109 1 98.81 72 ALA A C 1
ATOM 552 O O . ALA A 1 72 ? 12.688 14.789 11.492 1 98.81 72 ALA A O 1
ATOM 553 N N . GLU A 1 73 ? 11.773 15.609 13.305 1 98.69 73 GLU A N 1
ATOM 554 C CA . GLU A 1 73 ? 13.023 15.57 14.047 1 98.69 73 GLU A CA 1
ATOM 555 C C . GLU A 1 73 ? 13.508 14.133 14.242 1 98.69 73 GLU A C 1
ATOM 557 O O . GLU A 1 73 ? 14.703 13.852 14.117 1 98.69 73 GLU A O 1
ATOM 562 N N . LYS A 1 74 ? 12.617 13.305 14.578 1 98.75 74 LYS A N 1
ATOM 563 C CA . LYS A 1 74 ? 12.953 11.891 14.703 1 98.75 74 LYS A CA 1
ATOM 564 C C . LYS A 1 74 ? 13.547 11.344 13.406 1 98.75 74 LYS A C 1
ATOM 566 O O . LYS A 1 74 ? 14.531 10.602 13.422 1 98.75 74 LYS A O 1
ATOM 571 N N . ALA A 1 75 ? 12.938 11.719 12.305 1 98.81 75 ALA A N 1
ATOM 572 C CA . ALA A 1 75 ? 13.406 11.25 11 1 98.81 75 ALA A CA 1
ATOM 573 C C . ALA A 1 75 ? 14.805 11.789 10.695 1 98.81 75 ALA A C 1
ATOM 575 O O . ALA A 1 75 ? 15.68 11.047 10.25 1 98.81 75 ALA A O 1
ATOM 576 N N . ARG A 1 76 ? 15 13.062 10.977 1 98.75 76 ARG A N 1
ATOM 577 C CA . ARG A 1 76 ? 16.297 13.68 10.734 1 98.75 76 ARG A CA 1
ATOM 578 C C . ARG A 1 76 ? 17.375 13.047 11.617 1 98.75 76 ARG A C 1
ATOM 580 O O . ARG A 1 76 ? 18.484 12.758 11.148 1 98.75 76 ARG A O 1
ATOM 587 N N . THR A 1 77 ? 17.016 12.812 12.828 1 98.62 77 THR A N 1
ATOM 588 C CA . THR A 1 77 ? 17.953 12.219 13.773 1 98.62 77 THR A CA 1
ATOM 589 C C . THR A 1 77 ? 18.312 10.797 13.359 1 98.62 77 THR A C 1
ATOM 591 O O . THR A 1 77 ? 19.453 10.359 13.547 1 98.62 77 THR A O 1
ATOM 594 N N . ALA A 1 78 ? 17.391 10.141 12.742 1 98.38 78 ALA A N 1
ATOM 595 C CA . ALA A 1 78 ? 17.609 8.766 12.305 1 98.38 78 ALA A CA 1
ATOM 596 C C . ALA A 1 78 ? 18.469 8.719 11.047 1 98.38 78 ALA A C 1
ATOM 598 O O . ALA A 1 78 ? 19 7.668 10.688 1 98.38 78 ALA A O 1
ATOM 599 N N . GLY A 1 79 ? 18.516 9.914 10.312 1 98.44 79 GLY A N 1
ATOM 600 C CA . GLY A 1 79 ? 19.453 9.938 9.203 1 98.44 79 GLY A CA 1
ATOM 601 C C . GLY A 1 79 ? 18.797 10.281 7.879 1 98.44 79 GLY A C 1
ATOM 602 O O . GLY A 1 79 ? 19.453 10.273 6.836 1 98.44 79 GLY A O 1
ATOM 603 N N . VAL A 1 80 ? 17.531 10.586 7.922 1 98.56 80 VAL A N 1
ATOM 604 C CA . VAL A 1 80 ? 16.891 11.016 6.684 1 98.56 80 VAL A CA 1
ATOM 605 C C . VAL A 1 80 ? 17.375 12.406 6.301 1 98.56 80 VAL A C 1
ATOM 607 O O . VAL A 1 80 ? 17.25 13.359 7.078 1 98.56 80 VAL A O 1
ATOM 610 N N . LYS A 1 81 ? 17.812 12.547 5.129 1 97.44 81 LYS A N 1
ATOM 611 C CA . LYS A 1 81 ? 18.516 13.766 4.746 1 97.44 81 LYS A CA 1
ATOM 612 C C . LYS A 1 81 ? 17.531 14.891 4.414 1 97.44 81 LYS A C 1
ATOM 614 O O . LYS A 1 81 ? 17.812 16.062 4.684 1 97.44 81 LYS A O 1
ATOM 619 N N . GLN A 1 82 ? 16.453 14.484 3.799 1 98.5 82 GLN A N 1
ATOM 620 C CA . GLN A 1 82 ? 15.445 15.477 3.414 1 98.5 82 GLN A CA 1
ATOM 621 C C . GLN A 1 82 ? 14.078 15.117 3.982 1 98.5 82 GLN A C 1
ATOM 623 O O . GLN A 1 82 ? 13.523 14.062 3.662 1 98.5 82 GLN A O 1
ATOM 628 N N . VAL A 1 83 ? 13.625 16.031 4.816 1 98.88 83 VAL A N 1
ATOM 629 C CA . VAL A 1 83 ? 12.312 15.875 5.434 1 98.88 83 VAL A CA 1
ATOM 630 C C . VAL A 1 83 ? 11.469 17.125 5.188 1 98.88 83 VAL A C 1
ATOM 632 O O . VAL A 1 83 ? 11.938 18.25 5.41 1 98.88 83 VAL A O 1
ATOM 635 N N . GLU A 1 84 ? 10.281 16.953 4.68 1 98.88 84 GLU A N 1
ATOM 636 C CA . GLU A 1 84 ? 9.312 18.031 4.484 1 98.88 84 GLU A CA 1
ATOM 637 C C . GLU A 1 84 ? 8.039 17.781 5.293 1 98.88 84 GLU A C 1
ATOM 639 O O . GLU A 1 84 ? 7.621 16.625 5.461 1 98.88 84 GLU A O 1
ATOM 644 N N . THR A 1 85 ? 7.488 18.859 5.785 1 98.75 85 THR A N 1
ATOM 645 C CA . THR A 1 85 ? 6.281 18.719 6.586 1 98.75 85 THR A CA 1
ATOM 646 C C . THR A 1 85 ? 5.121 19.5 5.957 1 98.75 85 THR A C 1
ATOM 648 O O . THR A 1 85 ? 5.32 20.578 5.391 1 98.75 85 THR A O 1
ATOM 651 N N . PHE A 1 86 ? 3.943 18.938 6.047 1 98.19 86 PHE A N 1
ATOM 652 C CA . PHE A 1 86 ? 2.713 19.531 5.551 1 98.19 86 PHE A CA 1
ATOM 653 C C . PHE A 1 86 ? 1.634 19.531 6.625 1 98.19 86 PHE A C 1
ATOM 655 O O . PHE A 1 86 ? 1.176 18.469 7.051 1 98.19 86 PHE A O 1
ATOM 662 N N . VAL A 1 87 ? 1.255 20.672 7.113 1 96.88 87 VAL A N 1
ATOM 663 C CA . VAL A 1 87 ? 0.108 20.828 8 1 96.88 87 VAL A CA 1
ATOM 664 C C . VAL A 1 87 ? -0.931 21.734 7.348 1 96.88 87 VAL A C 1
ATOM 666 O O . VAL A 1 87 ? -0.618 22.859 6.945 1 96.88 87 VAL A O 1
ATOM 669 N N . ALA A 1 88 ? -2.096 21.266 7.18 1 95.06 88 ALA A N 1
ATOM 670 C CA . ALA A 1 88 ? -3.133 22.016 6.484 1 95.06 88 ALA A CA 1
ATOM 671 C C . ALA A 1 88 ? -4.488 21.844 7.164 1 95.06 88 ALA A C 1
ATOM 673 O O . ALA A 1 88 ? -4.641 21 8.047 1 95.06 88 ALA A O 1
ATOM 674 N N . LYS A 1 89 ? -5.355 22.766 6.809 1 93.44 89 LYS A N 1
ATOM 675 C CA . LYS A 1 89 ? -6.75 22.688 7.234 1 93.44 89 LYS A CA 1
ATOM 676 C C . LYS A 1 89 ? -7.664 22.328 6.066 1 93.44 89 LYS A C 1
ATOM 678 O O . LYS A 1 89 ? -7.523 22.875 4.973 1 93.44 89 LYS A O 1
ATOM 683 N N . GLY A 1 90 ? -8.492 21.391 6.297 1 94.19 90 GLY A N 1
ATOM 684 C CA . GLY A 1 90 ? -9.43 21.031 5.242 1 94.19 90 GLY A CA 1
ATOM 685 C C . GLY A 1 90 ? -9.836 19.578 5.27 1 94.19 90 GLY A C 1
ATOM 686 O O . GLY A 1 90 ? -9.836 18.938 6.328 1 94.19 90 GLY A O 1
ATOM 687 N N . ASN A 1 91 ? -10.336 19.078 4.156 1 95.44 91 ASN A N 1
ATOM 688 C CA . ASN A 1 91 ? -10.773 17.688 4.02 1 95.44 91 ASN A CA 1
ATOM 689 C C . ASN A 1 91 ? -9.594 16.734 3.844 1 95.44 91 ASN A C 1
ATOM 691 O O . ASN A 1 91 ? -8.93 16.75 2.805 1 95.44 91 ASN A O 1
ATOM 695 N N . PRO A 1 92 ? -9.352 15.891 4.801 1 96.69 92 PRO A N 1
ATOM 696 C CA . PRO A 1 92 ? -8.195 15 4.723 1 96.69 92 PRO A CA 1
ATOM 697 C C . PRO A 1 92 ? -8.234 14.094 3.494 1 96.69 92 PRO A C 1
ATOM 699 O O . PRO A 1 92 ? -7.188 13.789 2.912 1 96.69 92 PRO A O 1
ATOM 702 N N . LYS A 1 93 ? -9.438 13.688 3.082 1 96.94 93 LYS A N 1
ATOM 703 C CA . LYS A 1 93 ? -9.57 12.773 1.954 1 96.94 93 LYS A CA 1
ATOM 704 C C . LYS A 1 93 ? -8.984 13.367 0.682 1 96.94 93 LYS A C 1
ATOM 706 O O . LYS A 1 93 ? -8.148 12.742 0.023 1 96.94 93 LYS A O 1
ATOM 711 N N . ILE A 1 94 ? -9.305 14.562 0.404 1 97.19 94 ILE A N 1
ATOM 712 C CA . ILE A 1 94 ? -8.859 15.219 -0.82 1 97.19 94 ILE A CA 1
ATOM 713 C C . ILE A 1 94 ? -7.406 15.656 -0.672 1 97.19 94 ILE A C 1
ATOM 715 O O . ILE A 1 94 ? -6.578 15.398 -1.551 1 97.19 94 ILE A O 1
ATOM 719 N N . LEU A 1 95 ? -7.051 16.234 0.413 1 98.38 95 LEU A N 1
ATOM 720 C CA . LEU A 1 95 ? -5.723 16.797 0.625 1 98.38 95 LEU A CA 1
ATOM 721 C C . LEU A 1 95 ? -4.66 15.711 0.624 1 98.38 95 LEU A C 1
ATOM 723 O O . LEU A 1 95 ? -3.568 15.898 0.085 1 98.38 95 LEU A O 1
ATOM 727 N N . LEU A 1 96 ? -4.98 14.5 1.129 1 98.69 96 LEU A N 1
ATOM 728 C CA . LEU A 1 96 ? -3.975 13.461 1.304 1 98.69 96 LEU A CA 1
ATOM 729 C C . LEU A 1 96 ? -3.918 12.547 0.084 1 98.69 96 LEU A C 1
ATOM 731 O O . LEU A 1 96 ? -2.924 11.852 -0.132 1 98.69 96 LEU A O 1
ATOM 735 N N . SER A 1 97 ? -5.012 12.523 -0.693 1 98.38 97 SER A N 1
ATOM 736 C CA . SER A 1 97 ? -5 11.641 -1.854 1 98.38 97 SER A CA 1
ATOM 737 C C . SER A 1 97 ? -4.484 12.359 -3.094 1 98.38 97 SER A C 1
ATOM 739 O O . SER A 1 97 ? -3.945 11.734 -4.008 1 98.38 97 SER A O 1
ATOM 741 N N . THR A 1 98 ? -4.648 13.711 -3.102 1 98.25 98 THR A N 1
ATOM 742 C CA . THR A 1 98 ? -4.391 14.375 -4.375 1 98.25 98 THR A CA 1
ATOM 743 C C . THR A 1 98 ? -3.551 15.633 -4.164 1 98.25 98 THR A C 1
ATOM 745 O O . THR A 1 98 ? -2.418 15.719 -4.645 1 98.25 98 THR A O 1
ATOM 748 N N . ASP A 1 99 ? -3.975 16.594 -3.303 1 98.75 99 ASP A N 1
ATOM 749 C CA . ASP A 1 99 ? -3.381 17.922 -3.299 1 98.75 99 ASP A CA 1
ATOM 750 C C . ASP A 1 99 ? -1.95 17.891 -2.766 1 98.75 99 ASP A C 1
ATOM 752 O O . ASP A 1 99 ? -1.021 18.344 -3.438 1 98.75 99 ASP A O 1
ATOM 756 N N . ILE A 1 100 ? -1.756 17.297 -1.611 1 98.81 100 ILE A N 1
ATOM 757 C CA . ILE A 1 100 ? -0.437 17.297 -0.988 1 98.81 100 ILE A CA 1
ATOM 758 C C . ILE A 1 100 ? 0.494 16.359 -1.754 1 98.81 100 ILE A C 1
ATOM 760 O O . ILE A 1 100 ? 1.648 16.703 -2.021 1 98.81 100 ILE A O 1
ATOM 764 N N . PRO A 1 101 ? 0.028 15.203 -2.172 1 98.75 101 PRO A N 1
ATOM 765 C CA . PRO A 1 101 ? 0.902 14.352 -2.988 1 98.75 101 PRO A CA 1
ATOM 766 C C . PRO A 1 101 ? 1.357 15.047 -4.273 1 98.75 101 PRO A C 1
ATOM 768 O O . PRO A 1 101 ? 2.504 14.875 -4.695 1 98.75 101 PRO A O 1
ATOM 771 N N . ALA A 1 102 ? 0.485 15.789 -4.859 1 98.81 102 ALA A N 1
ATOM 772 C CA . ALA A 1 102 ? 0.86 16.516 -6.07 1 98.81 102 ALA A CA 1
ATOM 773 C C . ALA A 1 102 ? 1.913 17.578 -5.77 1 98.81 102 ALA A C 1
ATOM 775 O O . ALA A 1 102 ? 2.906 17.688 -6.488 1 98.81 102 ALA A O 1
ATOM 776 N N . GLU A 1 103 ? 1.699 18.375 -4.727 1 98.75 103 GLU A N 1
ATOM 777 C CA . GLU A 1 103 ? 2.646 19.406 -4.312 1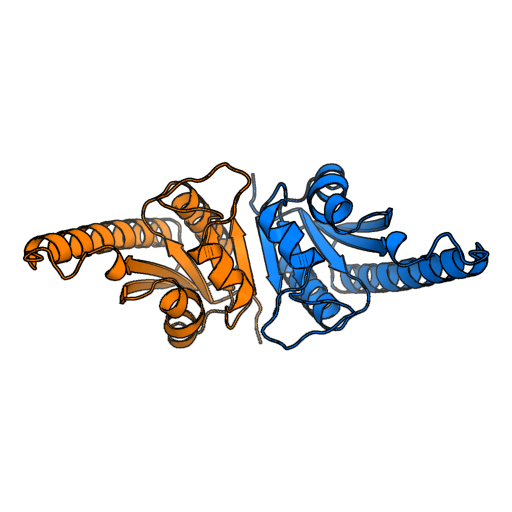 98.75 103 GLU A CA 1
ATOM 778 C C . GLU A 1 103 ? 4.004 18.797 -3.965 1 98.75 103 GLU A C 1
ATOM 780 O O . GLU A 1 103 ? 5.043 19.312 -4.379 1 98.75 103 GLU A O 1
ATOM 785 N N . PHE A 1 104 ? 4.016 17.719 -3.27 1 98.69 104 PHE A N 1
ATOM 786 C CA . PHE A 1 104 ? 5.207 17.047 -2.775 1 98.69 104 PHE A CA 1
ATOM 787 C C . PHE A 1 104 ? 5.848 16.203 -3.873 1 98.69 104 PHE A C 1
ATOM 789 O O . PHE A 1 104 ? 7 15.781 -3.748 1 98.69 104 PHE A O 1
ATOM 796 N N . GLN A 1 105 ? 5.031 15.953 -4.91 1 98.44 105 GLN A N 1
ATOM 797 C CA . GLN A 1 105 ? 5.43 15.031 -5.969 1 98.44 105 GLN A CA 1
ATOM 798 C C . GLN A 1 105 ? 5.723 13.641 -5.414 1 98.44 105 GLN A C 1
ATOM 800 O O . GLN A 1 105 ? 6.77 13.062 -5.707 1 98.44 105 GLN A O 1
ATOM 805 N N . ALA A 1 106 ? 4.789 13.133 -4.688 1 98.44 106 ALA A N 1
ATOM 806 C CA . ALA A 1 106 ? 4.949 11.852 -4.012 1 98.44 106 ALA A CA 1
ATOM 807 C C . ALA A 1 106 ? 4.941 10.695 -5.012 1 98.44 106 ALA A C 1
ATOM 809 O O . ALA A 1 106 ? 4.152 10.688 -5.957 1 98.44 106 ALA A O 1
ATOM 810 N N . ASP A 1 107 ? 5.855 9.711 -4.715 1 97.31 107 ASP A N 1
ATOM 811 C CA . ASP A 1 107 ? 5.832 8.422 -5.406 1 97.31 107 ASP A CA 1
ATOM 812 C C . ASP A 1 107 ? 4.973 7.41 -4.656 1 97.31 107 ASP A C 1
ATOM 814 O O . ASP A 1 107 ? 4.445 6.469 -5.258 1 97.31 107 ASP A O 1
ATOM 818 N N . LEU A 1 108 ? 4.906 7.68 -3.404 1 98.38 108 LEU A N 1
ATOM 819 C CA . LEU A 1 108 ? 4.258 6.738 -2.5 1 98.38 108 LEU A CA 1
ATOM 820 C C . LEU A 1 108 ? 3.592 7.469 -1.339 1 98.38 108 LEU A C 1
ATOM 822 O O . LEU A 1 108 ? 4.191 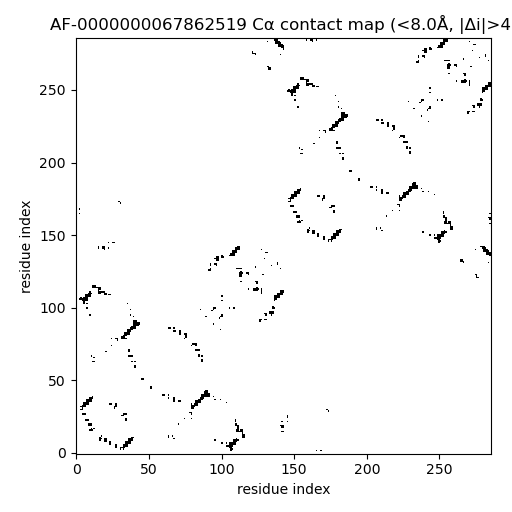8.359 -0.735 1 98.38 108 LEU A O 1
ATOM 826 N N . ILE A 1 109 ? 2.367 7.113 -1.1 1 98.81 109 ILE A N 1
ATOM 827 C CA . ILE A 1 109 ? 1.684 7.52 0.123 1 98.81 109 ILE A CA 1
ATOM 828 C C . ILE A 1 109 ? 1.587 6.332 1.079 1 98.81 109 ILE A C 1
ATOM 830 O O . ILE A 1 109 ? 1.242 5.223 0.667 1 98.81 109 ILE A O 1
ATOM 834 N N . ILE A 1 110 ? 1.906 6.555 2.35 1 98.81 110 ILE A N 1
ATOM 835 C CA . ILE A 1 110 ? 1.747 5.543 3.387 1 98.81 110 ILE A CA 1
ATOM 836 C C . ILE A 1 110 ? 0.802 6.059 4.469 1 98.81 110 ILE A C 1
ATOM 838 O O . ILE A 1 110 ? 0.943 7.191 4.941 1 98.81 110 ILE A O 1
ATOM 842 N N . CYS A 1 111 ? -0.165 5.266 4.859 1 98.38 111 CYS A N 1
ATOM 843 C CA . CYS A 1 111 ? -1.046 5.59 5.977 1 98.38 111 CYS A CA 1
ATOM 844 C C . CYS A 1 111 ? -1.42 4.332 6.754 1 98.38 111 CYS A C 1
ATOM 846 O O . CYS A 1 111 ? -1.153 3.217 6.309 1 98.38 111 CYS A O 1
ATOM 848 N N . GLY A 1 112 ? -1.861 4.5 7.953 1 97.12 112 GLY A N 1
ATOM 849 C CA . GLY A 1 112 ? -2.404 3.393 8.719 1 97.12 112 GLY A CA 1
ATOM 850 C C . GLY A 1 112 ? -3.754 2.918 8.211 1 97.12 112 GLY A C 1
ATOM 851 O O . GLY A 1 112 ? -4.426 3.633 7.465 1 97.12 112 GLY A O 1
ATOM 852 N N . ALA A 1 113 ? -4.148 1.79 8.625 1 96.44 113 ALA A N 1
ATOM 853 C CA . ALA A 1 113 ? -5.434 1.239 8.203 1 96.44 113 ALA A CA 1
ATOM 854 C C . ALA A 1 113 ? -6.59 2.018 8.82 1 96.44 113 ALA A C 1
ATOM 856 O O . ALA A 1 113 ? -7.625 2.215 8.18 1 96.44 113 ALA A O 1
ATOM 857 N N . THR A 1 114 ? -6.336 2.422 10.07 1 95.38 114 THR A N 1
ATOM 858 C CA . THR A 1 114 ? -7.312 3.227 10.789 1 95.38 114 THR A CA 1
ATOM 859 C C . THR A 1 114 ? -6.656 4.465 11.391 1 95.38 114 THR A C 1
ATOM 861 O O . THR A 1 114 ? -5.473 4.719 11.172 1 95.38 114 THR A O 1
ATOM 864 N N . GLY A 1 115 ? -7.434 5.316 12.016 1 93.44 115 GLY A N 1
ATOM 865 C CA . GLY A 1 115 ? -6.941 6.535 12.641 1 93.44 115 GLY A CA 1
ATOM 866 C C . GLY A 1 115 ? -7.422 6.711 14.07 1 93.44 115 GLY A C 1
ATOM 867 O O . GLY A 1 115 ? -7.422 5.758 14.852 1 93.44 115 GLY A O 1
ATOM 868 N N . MET A 1 116 ? -7.738 7.902 14.289 1 87 116 MET A N 1
ATOM 869 C CA . MET A 1 116 ? -8.055 8.273 15.664 1 87 116 MET A CA 1
ATOM 870 C C . MET A 1 116 ? -9.328 7.582 16.141 1 87 116 MET A C 1
ATOM 872 O O . MET A 1 116 ? -9.477 7.289 17.328 1 87 116 MET A O 1
ATOM 876 N N . ASN A 1 117 ? -10.195 7.375 15.18 1 79.88 117 ASN A N 1
ATOM 877 C CA . ASN A 1 117 ? -11.391 6.613 15.523 1 79.88 117 ASN A CA 1
ATOM 878 C C . ASN A 1 117 ? -11.203 5.121 15.25 1 79.88 117 ASN A C 1
ATOM 880 O O . ASN A 1 117 ? -11.586 4.629 14.188 1 79.88 117 ASN A O 1
ATOM 884 N N . ARG A 1 118 ? -10.469 4.504 16.188 1 76.12 118 ARG A N 1
ATOM 885 C CA . ARG A 1 118 ? -10.156 3.098 15.961 1 76.12 118 ARG A CA 1
ATOM 886 C C . ARG A 1 118 ? -11.422 2.256 15.883 1 76.12 118 ARG A C 1
ATOM 888 O O . ARG A 1 118 ? -12.258 2.291 16.797 1 76.12 118 ARG A O 1
ATOM 895 N N . VAL A 1 119 ? -11.633 1.75 14.766 1 75.12 119 VAL A N 1
ATOM 896 C CA . VAL A 1 119 ? -12.672 0.733 14.633 1 75.12 119 VAL A CA 1
ATOM 897 C C . VAL A 1 119 ? -12.055 -0.658 14.75 1 75.12 119 VAL A C 1
ATOM 899 O O . VAL A 1 119 ? -10.828 -0.797 14.781 1 75.12 119 VAL A O 1
ATOM 902 N N . GLU A 1 120 ? -12.859 -1.627 14.812 1 71.12 120 GLU A N 1
ATOM 903 C CA . GLU A 1 120 ? -12.344 -2.99 14.891 1 71.12 120 GLU A CA 1
ATOM 904 C C . GLU A 1 120 ? -11.25 -3.223 13.852 1 71.12 120 GLU A C 1
ATOM 906 O O . GLU A 1 120 ? -11.281 -2.645 12.766 1 71.12 120 GLU A O 1
ATOM 911 N N . LYS A 1 121 ? -10.266 -3.895 14.305 1 64.25 121 LYS A N 1
ATOM 912 C CA . LYS A 1 121 ? -9.016 -4.16 13.594 1 64.25 121 LYS A CA 1
ATOM 913 C C . LYS A 1 121 ? -9.289 -4.578 12.156 1 64.25 121 LYS A C 1
ATOM 915 O O . LYS A 1 121 ? -8.438 -4.402 11.281 1 64.25 121 LYS A O 1
ATOM 920 N N . LEU A 1 122 ? -10.594 -4.883 11.867 1 68.62 122 LEU A N 1
ATOM 921 C CA . LEU A 1 122 ? -10.82 -5.492 10.562 1 68.62 122 LEU A CA 1
ATOM 922 C C . LEU A 1 122 ? -11.523 -4.516 9.625 1 68.62 122 LEU A C 1
ATOM 924 O O . LEU A 1 122 ? -11.875 -4.875 8.492 1 68.62 122 LEU A O 1
ATOM 928 N N . VAL A 1 123 ? -11.398 -3.254 10.188 1 86.31 123 VAL A N 1
ATOM 929 C CA . VAL A 1 123 ? -12.094 -2.283 9.352 1 86.31 123 VAL A CA 1
ATOM 930 C C . VAL A 1 123 ? -11.125 -1.204 8.891 1 86.31 123 VAL A C 1
ATOM 932 O O . VAL A 1 123 ? -10.305 -0.718 9.672 1 86.31 123 VAL A O 1
ATOM 935 N N . LEU A 1 124 ? -11.086 -0.938 7.562 1 94.06 124 LEU A N 1
ATOM 936 C CA . LEU A 1 124 ? -10.32 0.179 7.02 1 94.06 124 LEU A CA 1
ATOM 937 C C . LEU A 1 124 ? -11.023 1.503 7.293 1 94.06 124 LEU A C 1
ATOM 939 O O . LEU A 1 124 ? -12.242 1.615 7.102 1 94.06 124 LEU A O 1
ATOM 943 N N . GLY A 1 125 ? -10.266 2.48 7.758 1 95.31 125 GLY A N 1
ATOM 944 C CA . GLY A 1 125 ? -10.82 3.793 8.039 1 95.31 125 GLY A CA 1
ATOM 945 C C . GLY A 1 125 ? -11.32 4.508 6.797 1 95.31 125 GLY A C 1
ATOM 946 O O . GLY A 1 125 ? -10.891 4.203 5.684 1 95.31 125 GLY A O 1
ATOM 947 N N . SER A 1 126 ? -12.133 5.547 7.039 1 93.69 126 SER A N 1
ATOM 948 C CA . SER A 1 126 ? -12.781 6.262 5.938 1 93.69 126 SER A CA 1
ATOM 949 C C . SER A 1 126 ? -11.758 7.031 5.109 1 93.69 126 SER A C 1
ATOM 951 O O . SER A 1 126 ? -11.828 7.043 3.879 1 93.69 126 SER A O 1
ATOM 953 N N . VAL A 1 127 ? -10.805 7.66 5.758 1 95.88 127 VAL A N 1
ATOM 954 C CA . VAL A 1 127 ? -9.797 8.422 5.031 1 95.88 127 VAL A CA 1
ATOM 955 C C . VAL A 1 127 ? -8.867 7.477 4.289 1 95.88 127 VAL A C 1
ATOM 957 O O . VAL A 1 127 ? -8.594 7.66 3.102 1 95.88 127 VAL A O 1
ATOM 960 N N . SER A 1 128 ? -8.422 6.449 4.965 1 97.06 128 SER A N 1
ATOM 961 C CA . SER A 1 128 ? -7.543 5.473 4.328 1 97.06 128 SER A CA 1
ATOM 962 C C . SER A 1 128 ? -8.234 4.797 3.146 1 97.06 128 SER A C 1
ATOM 964 O O . SER A 1 128 ? -7.621 4.602 2.094 1 97.06 128 SER A O 1
ATOM 966 N N . SER A 1 129 ? -9.492 4.469 3.287 1 95.56 129 SER A N 1
ATOM 967 C CA . SER A 1 129 ? -10.258 3.881 2.195 1 95.56 129 SER A CA 1
ATOM 968 C C . SER A 1 129 ? -10.328 4.82 0.998 1 95.56 129 SER A C 1
ATOM 970 O O . SER A 1 129 ? -10.18 4.391 -0.147 1 95.56 129 SER A O 1
ATOM 972 N N . TYR A 1 130 ? -10.547 6.039 1.287 1 96.12 130 TYR A N 1
ATOM 973 C CA . TYR A 1 130 ? -10.625 7.031 0.219 1 96.12 130 TYR A CA 1
ATOM 974 C C . TYR A 1 130 ? -9.289 7.18 -0.49 1 96.12 130 TYR A C 1
ATOM 976 O O . TYR A 1 130 ? -9.234 7.242 -1.721 1 96.12 130 TYR A O 1
ATOM 984 N N . ILE A 1 131 ? -8.211 7.234 0.229 1 97.81 131 ILE A N 1
ATOM 985 C CA . ILE A 1 131 ? -6.875 7.328 -0.359 1 97.81 131 ILE A CA 1
ATOM 986 C C . ILE A 1 131 ? -6.629 6.125 -1.267 1 97.81 131 ILE A C 1
ATOM 988 O O . ILE A 1 131 ? -6.156 6.281 -2.396 1 97.81 131 ILE A O 1
ATOM 992 N N . MET A 1 132 ? -6.973 4.953 -0.82 1 96.38 132 MET A N 1
ATOM 993 C CA . MET A 1 132 ? -6.73 3.74 -1.596 1 96.38 132 MET A CA 1
ATOM 994 C C . MET A 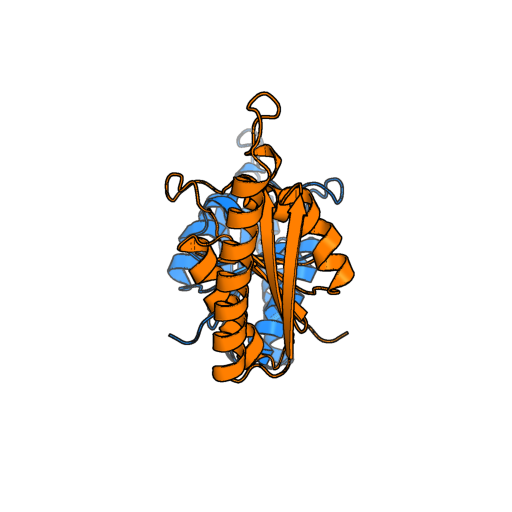1 132 ? -7.477 3.785 -2.924 1 96.38 132 MET A C 1
ATOM 996 O O . MET A 1 132 ? -6.977 3.303 -3.939 1 96.38 132 MET A O 1
ATOM 1000 N N . ALA A 1 133 ? -8.586 4.418 -2.92 1 94.31 133 ALA A N 1
ATOM 1001 C CA . ALA A 1 133 ? -9.43 4.438 -4.109 1 94.31 133 ALA A CA 1
ATOM 1002 C C . ALA A 1 133 ? -9.039 5.574 -5.043 1 94.31 133 ALA A C 1
ATOM 1004 O O . ALA A 1 133 ? -9.195 5.469 -6.262 1 94.31 133 ALA A O 1
ATOM 1005 N N . HIS A 1 134 ? -8.375 6.691 -4.477 1 96.12 134 HIS A N 1
ATOM 1006 C CA . HIS A 1 134 ? -8.359 7.906 -5.285 1 96.12 134 HIS A CA 1
ATOM 1007 C C . HIS A 1 134 ? -6.953 8.477 -5.395 1 96.12 134 HIS A C 1
ATOM 1009 O O . HIS A 1 134 ? -6.738 9.477 -6.09 1 96.12 134 HIS A O 1
ATOM 1015 N N . ALA A 1 135 ? -6.051 7.918 -4.727 1 97.56 135 ALA A N 1
ATOM 1016 C CA . ALA A 1 135 ? -4.707 8.484 -4.711 1 97.56 135 ALA A CA 1
ATOM 1017 C C . ALA A 1 135 ? -4.16 8.633 -6.129 1 97.56 135 ALA A C 1
ATOM 1019 O O . ALA A 1 135 ? -4.41 7.785 -6.988 1 97.56 135 ALA A O 1
ATOM 1020 N N . ILE A 1 136 ? -3.289 9.555 -6.328 1 97 136 ILE A N 1
ATOM 1021 C CA . ILE A 1 136 ? -2.744 9.852 -7.648 1 97 136 ILE A CA 1
ATOM 1022 C C . ILE A 1 136 ? -1.449 9.07 -7.859 1 97 136 ILE A C 1
ATOM 1024 O O . ILE A 1 136 ? -0.828 9.164 -8.922 1 97 136 ILE A O 1
ATOM 1028 N N . CYS A 1 137 ? -1 8.359 -6.875 1 97.12 137 CYS A N 1
ATOM 1029 C CA . CYS A 1 137 ? 0.224 7.57 -6.938 1 97.12 137 CYS A CA 1
ATOM 1030 C C . CYS A 1 137 ? 0.092 6.293 -6.113 1 97.12 137 CYS A C 1
ATOM 1032 O O . CYS A 1 137 ? -0.983 5.996 -5.59 1 97.12 137 CYS A O 1
ATOM 1034 N N . ASP A 1 138 ? 1.113 5.48 -5.969 1 98 138 ASP A N 1
ATOM 1035 C CA . ASP A 1 138 ? 1.106 4.246 -5.191 1 98 138 ASP A CA 1
ATOM 1036 C C . ASP A 1 138 ? 0.77 4.52 -3.729 1 98 138 ASP A C 1
ATOM 1038 O O . ASP A 1 138 ? 1.139 5.562 -3.186 1 98 138 ASP A O 1
ATOM 1042 N N . THR A 1 139 ? 0.054 3.551 -3.094 1 98.5 139 THR A N 1
ATOM 1043 C CA . THR A 1 139 ? -0.351 3.723 -1.703 1 98.5 139 THR A CA 1
ATOM 1044 C C . THR A 1 139 ? -0.104 2.445 -0.905 1 98.5 139 THR A C 1
ATOM 1046 O O . THR A 1 139 ? -0.36 1.343 -1.394 1 98.5 139 THR A O 1
ATOM 1049 N N . LEU A 1 140 ? 0.401 2.625 0.273 1 98.38 140 LEU A N 1
ATOM 1050 C CA . LEU A 1 140 ? 0.694 1.527 1.188 1 98.38 140 LEU A CA 1
ATOM 1051 C C . LEU A 1 140 ? -0.066 1.695 2.5 1 98.38 140 LEU A C 1
ATOM 1053 O O . LEU A 1 140 ? -0.015 2.76 3.119 1 98.38 140 LEU A O 1
ATOM 1057 N N . ILE A 1 141 ? -0.813 0.652 2.867 1 97.88 141 ILE A N 1
ATOM 1058 C CA . ILE A 1 141 ? -1.451 0.577 4.18 1 97.88 141 ILE A CA 1
ATOM 1059 C C . ILE A 1 141 ? -0.546 -0.178 5.148 1 97.88 141 ILE A C 1
ATOM 1061 O O . ILE A 1 141 ? -0.201 -1.338 4.91 1 97.88 141 ILE A O 1
ATOM 1065 N N . ALA A 1 142 ? -0.256 0.46 6.207 1 97.12 142 ALA A N 1
ATOM 1066 C CA . ALA A 1 142 ? 0.581 -0.149 7.238 1 97.12 142 ALA A CA 1
ATOM 1067 C C . ALA A 1 142 ? -0.273 -0.777 8.336 1 97.12 142 ALA A C 1
ATOM 1069 O O . ALA A 1 142 ? -1.213 -0.153 8.836 1 97.12 142 ALA A O 1
ATOM 1070 N N . ARG A 1 143 ? 0.167 -2.045 8.703 1 92.56 143 ARG A N 1
ATOM 1071 C CA . ARG A 1 143 ? -0.562 -2.771 9.734 1 92.56 143 ARG A CA 1
ATOM 1072 C C . ARG A 1 143 ? 0.38 -3.254 10.836 1 92.56 143 ARG A C 1
ATOM 1074 O O . ARG A 1 143 ? 1.567 -3.473 10.586 1 92.56 143 ARG A O 1
ATOM 1081 N N . MET B 1 1 ? 13.203 -6.613 14.062 1 32.88 1 MET B N 1
ATOM 1082 C CA . MET B 1 1 ? 12.586 -7.426 13.016 1 32.88 1 MET B CA 1
ATOM 1083 C C . MET B 1 1 ? 12.609 -6.691 11.68 1 32.88 1 MET B C 1
ATOM 1085 O O . MET B 1 1 ? 12.133 -5.562 11.578 1 32.88 1 MET B O 1
ATOM 1089 N N . GLU B 1 2 ? 13.508 -6.969 10.852 1 49.5 2 GLU B N 1
ATOM 1090 C CA . GLU B 1 2 ? 13.969 -6.285 9.648 1 49.5 2 GLU B CA 1
ATOM 1091 C C . GLU B 1 2 ? 12.828 -6.066 8.664 1 49.5 2 GLU B C 1
ATOM 1093 O O . GLU B 1 2 ? 11.898 -6.871 8.594 1 49.5 2 GLU B O 1
ATOM 1098 N N . LYS B 1 3 ? 12.43 -4.707 8.156 1 68.81 3 LYS B N 1
ATOM 1099 C CA . LYS B 1 3 ? 11.406 -4.055 7.348 1 68.81 3 LYS B CA 1
ATOM 1100 C C . LYS B 1 3 ? 11.227 -4.766 6.008 1 68.81 3 LYS B C 1
ATOM 1102 O O . LYS B 1 3 ? 11.852 -5.801 5.762 1 68.81 3 LYS B O 1
ATOM 1107 N N . TYR B 1 4 ? 10.43 -4.637 5.012 1 91.25 4 TYR B N 1
ATOM 1108 C CA . TYR B 1 4 ? 9.867 -5.277 3.828 1 91.25 4 TYR B CA 1
ATOM 1109 C C . TYR B 1 4 ? 10.891 -6.188 3.162 1 91.25 4 TYR B C 1
ATOM 1111 O O . TYR B 1 4 ? 11.398 -5.875 2.084 1 91.25 4 TYR B O 1
ATOM 1119 N N . HIS B 1 5 ? 11.172 -7.406 3.709 1 96.62 5 HIS B N 1
ATOM 1120 C CA . HIS B 1 5 ? 12.117 -8.398 3.197 1 96.62 5 HIS B CA 1
ATOM 1121 C C . HIS B 1 5 ? 11.406 -9.422 2.314 1 96.62 5 HIS B C 1
ATOM 1123 O O . HIS B 1 5 ? 11.93 -9.812 1.27 1 96.62 5 HIS B O 1
ATOM 1129 N N . ARG B 1 6 ? 10.352 -9.922 2.68 1 98.5 6 ARG B N 1
ATOM 1130 C CA . ARG B 1 6 ? 9.562 -10.859 1.887 1 98.5 6 ARG B CA 1
ATOM 1131 C C . ARG B 1 6 ? 8.359 -10.164 1.252 1 98.5 6 ARG B C 1
ATOM 1133 O O . ARG B 1 6 ? 7.367 -9.883 1.928 1 98.5 6 ARG B O 1
ATOM 1140 N N . ILE B 1 7 ? 8.469 -9.953 -0.014 1 98.56 7 ILE B N 1
ATOM 1141 C CA . ILE B 1 7 ? 7.516 -9.156 -0.774 1 98.56 7 ILE B CA 1
ATOM 1142 C C . ILE B 1 7 ? 6.715 -10.062 -1.709 1 98.56 7 ILE B C 1
ATOM 1144 O O . ILE B 1 7 ? 7.289 -10.742 -2.562 1 98.56 7 ILE B O 1
ATOM 1148 N N . LEU B 1 8 ? 5.426 -10.094 -1.501 1 98.94 8 LEU B N 1
ATOM 1149 C CA . LEU B 1 8 ? 4.535 -10.898 -2.326 1 98.94 8 LEU B CA 1
ATOM 1150 C C . LEU B 1 8 ? 3.797 -10.031 -3.34 1 98.94 8 LEU B C 1
ATOM 1152 O O . LEU B 1 8 ? 3.141 -9.055 -2.969 1 98.94 8 LEU B O 1
ATOM 1156 N N . VAL B 1 9 ? 3.893 -10.383 -4.57 1 98.88 9 VAL B N 1
ATOM 1157 C CA . VAL B 1 9 ? 3.158 -9.672 -5.613 1 98.88 9 VAL B CA 1
ATOM 1158 C C . VAL B 1 9 ? 2.078 -10.578 -6.195 1 98.88 9 VAL B C 1
ATOM 1160 O O . VAL B 1 9 ? 2.32 -11.758 -6.449 1 98.88 9 VAL B O 1
ATOM 1163 N N . ALA B 1 10 ? 0.925 -10.016 -6.301 1 98.75 10 ALA B N 1
ATOM 1164 C CA . ALA B 1 10 ? -0.184 -10.711 -6.941 1 98.75 10 ALA B CA 1
ATOM 1165 C C . ALA B 1 10 ? -0.264 -10.367 -8.43 1 98.75 10 ALA B C 1
ATOM 1167 O O . ALA B 1 10 ? -0.299 -9.195 -8.797 1 98.75 10 ALA B O 1
ATOM 1168 N N . VAL B 1 11 ? -0.337 -11.422 -9.266 1 97.88 11 VAL B N 1
ATOM 1169 C CA . VAL B 1 11 ? -0.417 -11.18 -10.703 1 97.88 11 VAL B CA 1
ATOM 1170 C C . VAL B 1 11 ? -1.551 -12.008 -11.305 1 97.88 11 VAL B C 1
ATOM 117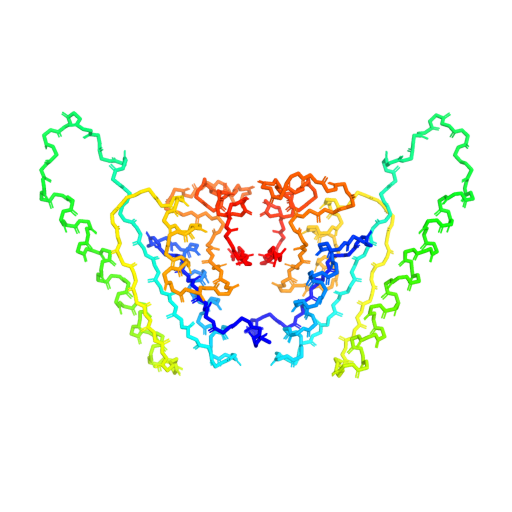2 O O . VAL B 1 11 ? -1.842 -13.109 -10.836 1 97.88 11 VAL B O 1
ATOM 1175 N N . ASP B 1 12 ? -2.154 -11.469 -12.359 1 94.62 12 ASP B N 1
ATOM 1176 C CA . ASP B 1 12 ? -3.27 -12.164 -12.992 1 94.62 12 ASP B CA 1
ATOM 1177 C C . ASP B 1 12 ? -3.209 -12.031 -14.516 1 94.62 12 ASP B C 1
ATOM 1179 O O . ASP B 1 12 ? -4.184 -12.336 -15.203 1 94.62 12 ASP B O 1
ATOM 1183 N N . GLY B 1 13 ? -2.133 -11.5 -15 1 93.94 13 GLY B N 1
ATOM 1184 C CA . GLY B 1 13 ? -1.939 -11.359 -16.438 1 93.94 13 GLY B CA 1
ATOM 1185 C C . GLY B 1 13 ? -2.34 -10 -16.969 1 93.94 13 GLY B C 1
ATOM 1186 O O . GLY B 1 13 ? -2.119 -9.695 -18.141 1 93.94 13 GLY B O 1
ATOM 1187 N N . SER B 1 14 ? -2.932 -9.109 -16.188 1 94 14 SER B N 1
ATOM 1188 C CA . SER B 1 14 ? -3.357 -7.781 -16.609 1 94 14 SER B CA 1
ATOM 1189 C C . SER B 1 14 ? -2.195 -6.793 -16.578 1 94 14 SER B C 1
ATOM 1191 O O . SER B 1 14 ? -1.152 -7.074 -15.984 1 94 14 SER B O 1
ATOM 1193 N N . GLU B 1 15 ? -2.34 -5.68 -17.203 1 95 15 GLU B N 1
ATOM 1194 C CA . GLU B 1 15 ? -1.33 -4.625 -17.219 1 95 15 GLU B CA 1
ATOM 1195 C C . GLU B 1 15 ? -1.131 -4.035 -15.828 1 95 15 GLU B C 1
ATOM 1197 O O . GLU B 1 15 ? 0.003 -3.846 -15.383 1 95 15 GLU B O 1
ATOM 1202 N N . PRO B 1 16 ? -2.229 -3.826 -15.062 1 96.25 16 PRO B N 1
ATOM 1203 C CA . PRO B 1 16 ? -2.006 -3.35 -13.695 1 96.25 16 PRO B CA 1
ATOM 1204 C C . PRO B 1 16 ? -1.202 -4.336 -12.844 1 96.25 16 PRO B C 1
ATOM 1206 O O . PRO B 1 16 ? -0.384 -3.924 -12.023 1 96.25 16 PRO B O 1
ATOM 1209 N N . ALA B 1 17 ? -1.458 -5.605 -13.086 1 96.75 17 ALA B N 1
ATOM 1210 C CA . ALA B 1 17 ? -0.691 -6.613 -12.359 1 96.75 17 ALA B CA 1
ATOM 1211 C C . ALA B 1 17 ? 0.78 -6.578 -12.766 1 96.75 17 ALA B C 1
ATOM 1213 O O . ALA B 1 17 ? 1.663 -6.809 -11.93 1 96.75 17 ALA B O 1
ATOM 1214 N N . LYS B 1 18 ? 1.011 -6.312 -14 1 97.12 18 LYS B N 1
ATOM 1215 C CA . LYS B 1 18 ? 2.389 -6.16 -14.461 1 97.12 18 LYS B CA 1
ATOM 1216 C C . LYS B 1 18 ? 3.076 -4.992 -13.766 1 97.12 18 LYS B C 1
ATOM 1218 O O . LYS B 1 18 ? 4.242 -5.09 -13.383 1 97.12 18 LYS B O 1
ATOM 1223 N N . LEU B 1 19 ? 2.385 -3.91 -13.648 1 96.5 19 LEU B N 1
ATOM 1224 C CA . LEU B 1 19 ? 2.924 -2.762 -12.93 1 96.5 19 LEU B CA 1
ATOM 1225 C C . LEU B 1 19 ? 3.262 -3.131 -11.484 1 96.5 19 LEU B C 1
ATOM 1227 O O . LEU B 1 19 ? 4.32 -2.76 -10.977 1 96.5 19 LEU B O 1
ATOM 1231 N N . ALA B 1 20 ? 2.359 -3.875 -10.844 1 98.19 20 ALA B N 1
ATOM 1232 C CA . ALA B 1 20 ? 2.613 -4.328 -9.477 1 98.19 20 ALA B CA 1
ATOM 1233 C C . ALA B 1 20 ? 3.877 -5.18 -9.406 1 98.19 20 ALA B C 1
ATOM 1235 O O . ALA B 1 20 ? 4.691 -5.023 -8.492 1 98.19 20 ALA B O 1
ATOM 1236 N N . PHE B 1 21 ? 4.02 -6.027 -10.375 1 98.62 21 PHE B N 1
ATOM 1237 C CA . PHE B 1 21 ? 5.215 -6.863 -10.438 1 98.62 21 PHE B CA 1
ATOM 1238 C C . PHE B 1 21 ? 6.469 -6.008 -10.555 1 98.62 21 PHE B C 1
ATOM 1240 O O . PHE B 1 21 ? 7.453 -6.238 -9.852 1 98.62 21 PHE B O 1
ATOM 1247 N N . GLU B 1 22 ? 6.453 -5.059 -11.391 1 98.19 22 GLU B N 1
ATOM 1248 C CA . GLU B 1 22 ? 7.621 -4.203 -11.586 1 98.19 22 GLU B CA 1
ATOM 1249 C C . GLU B 1 22 ? 7.988 -3.463 -10.305 1 98.19 22 GLU B C 1
ATOM 1251 O O . GLU B 1 22 ? 9.164 -3.33 -9.977 1 98.19 22 GLU B O 1
ATOM 1256 N N . LYS B 1 23 ? 6.969 -3.008 -9.617 1 97.75 23 LYS B N 1
ATOM 1257 C CA . LYS B 1 23 ? 7.215 -2.346 -8.336 1 97.75 23 LYS B CA 1
ATOM 1258 C C . LYS B 1 23 ? 7.832 -3.311 -7.328 1 97.75 23 LYS B C 1
ATOM 1260 O O . LYS B 1 23 ? 8.781 -2.961 -6.629 1 97.75 23 LYS B O 1
ATOM 1265 N N . GLY B 1 24 ? 7.25 -4.52 -7.258 1 97.94 24 GLY B N 1
ATOM 1266 C CA . GLY B 1 24 ? 7.781 -5.527 -6.355 1 97.94 24 GLY B CA 1
ATOM 1267 C C . GLY B 1 24 ? 9.211 -5.926 -6.68 1 97.94 24 GLY B C 1
ATOM 1268 O O . GLY B 1 24 ? 10.031 -6.098 -5.777 1 97.94 24 GLY B O 1
ATOM 1269 N N . LEU B 1 25 ? 9.477 -6.012 -7.93 1 98.25 25 LEU B N 1
ATOM 1270 C CA . LEU B 1 25 ? 10.82 -6.344 -8.398 1 98.25 25 LEU B CA 1
ATOM 1271 C C . LEU B 1 25 ? 11.82 -5.277 -7.965 1 98.25 25 LEU B C 1
ATOM 1273 O O . LEU B 1 25 ? 12.875 -5.598 -7.41 1 98.25 25 LEU B O 1
ATOM 1277 N N . GLU B 1 26 ? 11.484 -4.082 -8.195 1 96.88 26 GLU B N 1
ATOM 1278 C CA . GLU B 1 26 ? 12.375 -2.979 -7.848 1 96.88 26 GLU B CA 1
ATOM 1279 C C . GLU B 1 26 ? 12.633 -2.934 -6.348 1 96.88 26 GLU B C 1
ATOM 1281 O O . GLU B 1 26 ? 13.773 -2.754 -5.914 1 96.88 26 GLU B O 1
ATOM 1286 N N . LEU B 1 27 ? 11.617 -3.111 -5.602 1 96.44 27 LEU B N 1
ATOM 1287 C CA . LEU B 1 27 ? 11.766 -3.08 -4.148 1 96.44 27 LEU B CA 1
ATOM 1288 C C . LEU B 1 27 ? 12.609 -4.254 -3.662 1 96.44 27 LEU B C 1
ATOM 1290 O O . LEU B 1 27 ? 13.469 -4.09 -2.793 1 96.44 27 LEU B O 1
ATOM 1294 N N . ALA B 1 28 ? 12.328 -5.398 -4.211 1 97.06 28 ALA B N 1
ATOM 1295 C CA . ALA B 1 28 ? 13.102 -6.57 -3.816 1 97.06 28 ALA B CA 1
ATOM 1296 C C . ALA B 1 28 ? 14.586 -6.375 -4.102 1 97.06 28 ALA B C 1
ATOM 1298 O O . ALA B 1 28 ? 15.438 -6.766 -3.301 1 97.06 28 ALA B O 1
ATOM 1299 N N . LEU B 1 29 ? 14.844 -5.766 -5.23 1 96.75 29 LEU B N 1
ATOM 1300 C CA . LEU B 1 29 ? 16.234 -5.512 -5.598 1 96.75 29 LEU B CA 1
ATOM 1301 C C . LEU B 1 29 ? 16.875 -4.5 -4.656 1 96.75 29 LEU B C 1
ATOM 1303 O O . LEU B 1 29 ? 17.984 -4.711 -4.176 1 96.75 29 LEU B O 1
ATOM 1307 N N . LYS B 1 30 ? 16.188 -3.467 -4.391 1 94.5 30 LYS B N 1
ATOM 1308 C CA . LYS B 1 30 ? 16.734 -2.367 -3.6 1 94.5 30 LYS B CA 1
ATOM 1309 C C . LYS B 1 30 ? 16.891 -2.768 -2.135 1 94.5 30 LYS B C 1
ATOM 1311 O O . LYS B 1 30 ? 17.781 -2.291 -1.444 1 94.5 30 LYS B O 1
ATOM 1316 N N . LEU B 1 31 ? 16.062 -3.709 -1.734 1 94.62 31 LEU B N 1
ATOM 1317 C CA . LEU B 1 31 ? 16.047 -4.062 -0.319 1 94.62 31 LEU B CA 1
ATOM 1318 C C . LEU B 1 31 ? 16.703 -5.418 -0.092 1 94.62 31 LEU B C 1
ATOM 1320 O O . LEU B 1 31 ? 16.719 -5.926 1.033 1 94.62 31 LEU B O 1
ATOM 1324 N N . ASP B 1 32 ? 17.219 -5.973 -1.159 1 96 32 ASP B N 1
ATOM 1325 C CA . ASP B 1 32 ? 17.812 -7.309 -1.105 1 96 32 ASP B CA 1
ATOM 1326 C C . ASP B 1 32 ? 16.844 -8.312 -0.485 1 96 32 ASP B C 1
ATOM 1328 O O . ASP B 1 32 ? 17.219 -9.062 0.418 1 96 32 ASP B O 1
ATOM 1332 N N . GLY B 1 33 ? 15.617 -8.242 -0.945 1 96.88 33 GLY B N 1
ATOM 1333 C CA . GLY B 1 33 ? 14.539 -9.031 -0.375 1 96.88 33 GLY B CA 1
ATOM 1334 C C . GLY B 1 33 ? 14.227 -10.281 -1.186 1 96.88 33 GLY B C 1
ATOM 1335 O O . GLY B 1 33 ? 14.82 -10.5 -2.242 1 96.88 33 GLY B O 1
ATOM 1336 N N . VAL B 1 34 ? 13.312 -11.117 -0.611 1 98.62 34 VAL B N 1
ATOM 1337 C CA . VAL B 1 34 ? 12.727 -12.273 -1.276 1 98.62 34 VAL B CA 1
ATOM 1338 C C . VAL B 1 34 ? 11.445 -11.859 -1.998 1 98.62 34 VAL B C 1
ATOM 1340 O O . VAL B 1 34 ? 10.617 -11.133 -1.442 1 98.62 34 VAL B O 1
ATOM 1343 N N . LEU B 1 35 ? 11.352 -12.32 -3.215 1 98.81 35 LEU B N 1
ATOM 1344 C CA . LEU B 1 35 ? 10.172 -11.977 -4 1 98.81 35 LEU B CA 1
ATOM 1345 C C . LEU B 1 35 ? 9.273 -13.195 -4.195 1 98.81 35 LEU B C 1
ATOM 1347 O O . LEU B 1 35 ? 9.719 -14.227 -4.703 1 98.81 35 LEU B O 1
ATOM 1351 N N . GLY B 1 36 ? 8.094 -13.102 -3.676 1 98.94 36 GLY B N 1
ATOM 1352 C CA . GLY B 1 36 ? 7.047 -14.062 -3.998 1 98.94 36 GLY B CA 1
ATOM 1353 C C . GLY B 1 36 ? 6.125 -13.586 -5.105 1 98.94 36 GLY B C 1
ATOM 1354 O O . GLY B 1 36 ? 5.773 -12.406 -5.164 1 98.94 36 GLY B O 1
ATOM 1355 N N . ILE B 1 37 ? 5.773 -14.461 -5.957 1 98.94 37 ILE B N 1
ATOM 1356 C CA . ILE B 1 37 ? 4.852 -14.164 -7.047 1 98.94 37 ILE B CA 1
ATOM 1357 C C . ILE B 1 37 ? 3.672 -15.133 -7.008 1 98.94 37 ILE B C 1
ATOM 1359 O O . ILE B 1 37 ? 3.855 -16.344 -7.102 1 98.94 37 ILE B O 1
ATOM 1363 N N . ALA B 1 38 ? 2.504 -14.562 -6.879 1 98.69 38 ALA B N 1
ATOM 1364 C CA . ALA B 1 38 ? 1.323 -15.398 -6.688 1 98.69 38 ALA B CA 1
ATOM 1365 C C . ALA B 1 38 ? 0.276 -15.117 -7.762 1 98.69 38 ALA B C 1
ATOM 1367 O O . ALA B 1 38 ? 0.053 -13.969 -8.141 1 98.69 38 ALA B O 1
ATOM 1368 N N . SER B 1 39 ? -0.347 -16.156 -8.195 1 97.94 39 SER B N 1
ATOM 1369 C CA . SER B 1 39 ? -1.461 -16.078 -9.141 1 97.94 39 SER B CA 1
ATOM 1370 C C . SER B 1 39 ? -2.504 -17.156 -8.852 1 97.94 39 SER B C 1
ATOM 1372 O O . SER B 1 39 ? -2.156 -18.312 -8.57 1 97.94 39 SER B O 1
ATOM 1374 N N . ILE B 1 40 ? -3.74 -16.766 -8.938 1 96 40 ILE B N 1
ATOM 1375 C CA . ILE B 1 40 ? -4.82 -17.672 -8.547 1 96 40 ILE B CA 1
ATOM 1376 C C . ILE B 1 40 ? -5.746 -17.922 -9.734 1 96 40 ILE B C 1
ATOM 1378 O O . ILE B 1 40 ? -6.145 -16.984 -10.43 1 96 40 ILE B O 1
ATOM 1382 N N . VAL B 1 41 ? -6.043 -19.125 -10 1 91.88 41 VAL B N 1
ATOM 1383 C CA . VAL B 1 41 ? -7.125 -19.5 -10.914 1 91.88 41 VAL B CA 1
ATOM 1384 C C . VAL B 1 41 ? -8.461 -19.406 -10.18 1 91.88 41 VAL B C 1
ATOM 1386 O O . VAL B 1 41 ? -8.75 -20.219 -9.297 1 91.88 41 VAL B O 1
ATOM 1389 N N . ASP B 1 42 ? -9.156 -18.375 -10.617 1 87.31 42 ASP B N 1
ATOM 1390 C CA . ASP B 1 42 ? -10.453 -18.156 -9.992 1 87.31 42 ASP B CA 1
ATOM 1391 C C . ASP B 1 42 ? -11.477 -19.188 -10.477 1 87.31 42 ASP B C 1
ATOM 1393 O O . ASP B 1 42 ? -12.016 -19.062 -11.578 1 87.31 42 ASP B O 1
ATOM 1397 N N . LEU B 1 43 ? -11.781 -20.141 -9.664 1 76.12 43 LEU B N 1
ATOM 1398 C CA . LEU B 1 43 ? -12.695 -21.219 -10.047 1 76.12 43 LEU B CA 1
ATOM 1399 C C . LEU B 1 43 ? -14.141 -20.719 -10.031 1 76.12 43 LEU B C 1
ATOM 1401 O O . LEU B 1 43 ? -15.023 -21.359 -10.625 1 76.12 43 LEU B O 1
ATOM 1405 N N . ARG B 1 44 ? -14.445 -19.734 -9.367 1 73.38 44 ARG B N 1
ATOM 1406 C CA . ARG B 1 44 ? -15.805 -19.219 -9.328 1 73.38 44 ARG B CA 1
ATOM 1407 C C . ARG B 1 44 ? -16.234 -18.703 -10.695 1 73.38 44 ARG B C 1
ATOM 1409 O O . ARG B 1 44 ? -17.438 -18.562 -10.969 1 73.38 44 ARG B O 1
ATOM 1416 N N . ALA B 1 45 ? -15.203 -18.359 -11.414 1 66.12 45 ALA B N 1
ATOM 1417 C CA . ALA B 1 45 ? -15.477 -17.859 -12.758 1 66.12 45 ALA B CA 1
ATOM 1418 C C . ALA B 1 45 ? -15.992 -18.984 -13.664 1 66.12 45 ALA B C 1
ATOM 1420 O O . ALA B 1 45 ? -16.531 -18.719 -14.742 1 66.12 45 ALA B O 1
ATOM 1421 N N . PHE B 1 46 ? -15.875 -20.188 -13.141 1 62.16 46 PHE B N 1
ATOM 1422 C CA . PHE B 1 46 ? -16.266 -21.312 -13.969 1 62.16 46 PHE B CA 1
ATOM 1423 C C . PHE B 1 46 ? -17.594 -21.906 -13.484 1 62.16 46 PHE B C 1
ATOM 1425 O O . PHE B 1 46 ? -17.812 -22.031 -12.281 1 62.16 46 PHE B O 1
ATOM 1432 N N . SER B 1 47 ? -18.781 -21.547 -14.125 1 59.75 47 SER B N 1
ATOM 1433 C CA . SER B 1 47 ? -20.125 -22 -13.789 1 59.75 47 SER B CA 1
ATOM 1434 C C . SER B 1 47 ? -20.172 -23.516 -13.625 1 59.75 47 SER B C 1
ATOM 1436 O O . SER B 1 47 ? -19.656 -24.25 -14.469 1 59.75 47 SER B O 1
ATOM 1438 N N . PRO B 1 48 ? -20.656 -23.969 -12.453 1 57.25 48 PRO B N 1
ATOM 1439 C CA . PRO B 1 48 ? -20.828 -25.422 -12.273 1 57.25 48 PRO B CA 1
ATOM 1440 C C . PRO B 1 48 ? -21.625 -26.062 -13.406 1 57.25 48 PRO B C 1
ATOM 1442 O O . PRO B 1 48 ? -21.453 -27.25 -13.68 1 57.25 48 PRO B O 1
ATOM 1445 N N . ASN B 1 49 ? -22.641 -25.25 -13.781 1 54.44 49 ASN B N 1
ATOM 1446 C CA . ASN B 1 49 ? -23.625 -25.969 -14.586 1 54.44 49 ASN B CA 1
ATOM 1447 C C . ASN B 1 49 ? -23.047 -26.391 -15.938 1 54.44 49 ASN B C 1
ATOM 1449 O O . ASN B 1 49 ? -23.734 -27.031 -16.734 1 54.44 49 ASN B O 1
ATOM 1453 N N . VAL B 1 50 ? -22.031 -25.734 -16.422 1 51.16 50 VAL B N 1
ATOM 1454 C CA . VAL B 1 50 ? -21.609 -26.156 -17.75 1 51.16 50 VAL B CA 1
ATOM 1455 C C . VAL B 1 50 ? -20.703 -27.375 -17.641 1 51.16 50 VAL B C 1
ATOM 1457 O O . VAL B 1 50 ? -19.906 -27.484 -16.703 1 51.16 50 VAL B O 1
ATOM 1460 N N . SER B 1 51 ? -21.031 -28.5 -18.156 1 51.22 51 SER B N 1
ATOM 1461 C CA . SER B 1 51 ? -20.125 -29.641 -18.312 1 51.22 51 SER B CA 1
ATOM 1462 C C . SER B 1 51 ? -18.672 -29.203 -18.359 1 51.22 51 SER B C 1
ATOM 1464 O O . SER B 1 51 ? -18.172 -28.828 -19.422 1 51.22 51 SER B O 1
ATOM 1466 N N . TYR B 1 52 ? -18.25 -28.484 -17.344 1 52.59 52 TYR B N 1
ATOM 1467 C CA . TYR B 1 52 ? -16.922 -27.906 -17.172 1 52.59 52 TYR B CA 1
ATOM 1468 C C . TYR B 1 52 ? -15.836 -28.906 -17.547 1 52.59 52 TYR B C 1
ATOM 1470 O O . TYR B 1 52 ? -15.734 -29.969 -16.953 1 52.59 52 TYR B O 1
ATOM 1478 N N . ASP B 1 53 ? -15.547 -28.922 -18.766 1 57.09 53 ASP B N 1
ATOM 1479 C CA . ASP B 1 53 ? -14.469 -29.719 -19.328 1 57.09 53 ASP B CA 1
ATOM 1480 C C . ASP B 1 53 ? -13.148 -29.469 -18.609 1 57.09 53 ASP B C 1
ATOM 1482 O O . ASP B 1 53 ? -12.641 -28.344 -18.609 1 57.09 53 ASP B O 1
ATOM 1486 N N . GLY B 1 54 ? -12.828 -30.219 -17.531 1 66 54 GLY B N 1
ATOM 1487 C CA . GLY B 1 54 ? -11.523 -30.297 -16.891 1 66 54 GLY B CA 1
ATOM 1488 C C . GLY B 1 54 ? -10.391 -29.828 -17.781 1 66 54 GLY B C 1
ATOM 1489 O O . GLY B 1 54 ? -9.352 -29.375 -17.281 1 66 54 GLY B O 1
ATOM 1490 N N . SER B 1 55 ? -10.742 -29.766 -19.047 1 75 55 SER B N 1
ATOM 1491 C CA . SER B 1 55 ? -9.688 -29.406 -19.984 1 75 55 SER B CA 1
ATOM 1492 C C . SER B 1 55 ? -9.438 -27.906 -20 1 75 55 SER B C 1
ATOM 1494 O O . SER B 1 55 ? -8.289 -27.469 -20.078 1 75 55 SER B O 1
ATOM 1496 N N . LEU B 1 56 ? -10.539 -27.125 -19.828 1 77.19 56 LEU B N 1
ATOM 1497 C CA . LEU B 1 56 ? -10.375 -25.672 -19.844 1 77.19 56 LEU B CA 1
ATOM 1498 C C . LEU B 1 56 ? -9.656 -25.203 -18.594 1 77.19 56 LEU B C 1
ATOM 1500 O O . LEU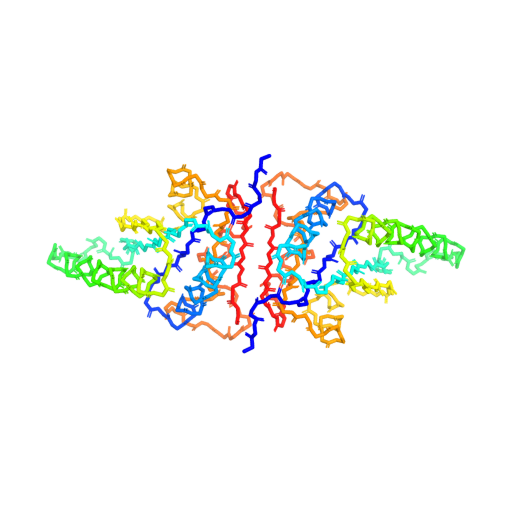 B 1 56 ? -8.797 -24.312 -18.656 1 77.19 56 LEU B O 1
ATOM 1504 N N . GLU B 1 57 ? -10.008 -25.781 -17.531 1 79.06 57 GLU B N 1
ATOM 1505 C CA . GLU B 1 57 ? -9.359 -25.453 -16.266 1 79.06 57 GLU B CA 1
ATOM 1506 C C . GLU B 1 57 ? -7.867 -25.797 -16.297 1 79.06 57 GLU B C 1
ATOM 1508 O O . GLU B 1 57 ? -7.039 -25.016 -15.828 1 79.06 57 GLU B O 1
ATOM 1513 N N . GLU B 1 58 ? -7.613 -26.906 -16.812 1 83.5 58 GLU B N 1
ATOM 1514 C CA . GLU B 1 58 ? -6.219 -27.312 -16.922 1 83.5 58 GLU B CA 1
ATOM 1515 C C . GLU B 1 58 ? -5.434 -26.375 -17.828 1 83.5 58 GLU B C 1
ATOM 1517 O O . GLU B 1 58 ? -4.273 -26.062 -17.562 1 83.5 58 GLU B O 1
ATOM 1522 N N . LYS B 1 59 ? -6.086 -25.984 -18.828 1 85.31 59 LYS B N 1
ATOM 1523 C CA . LYS B 1 59 ? -5.441 -25.062 -19.75 1 85.31 59 LYS B CA 1
ATOM 1524 C C . LYS B 1 59 ? -5.199 -23.703 -19.094 1 85.31 59 LYS B C 1
ATOM 1526 O O . LYS B 1 59 ? -4.133 -23.109 -19.266 1 85.31 59 LYS B O 1
ATOM 1531 N N . ALA B 1 60 ? -6.121 -23.234 -18.391 1 82.62 60 ALA B N 1
ATOM 1532 C CA . ALA B 1 60 ? -5.98 -21.969 -17.688 1 82.62 60 ALA B CA 1
ATOM 1533 C C . ALA B 1 60 ? -4.855 -22.031 -16.656 1 82.62 60 ALA B C 1
ATOM 1535 O O . ALA B 1 60 ? -4.062 -21.094 -16.531 1 82.62 60 ALA B O 1
ATOM 1536 N N . GLU B 1 61 ? -4.812 -23.094 -15.969 1 86.5 61 GLU B N 1
ATOM 1537 C CA . GLU B 1 61 ? -3.764 -23.297 -14.977 1 86.5 61 GLU B CA 1
ATOM 1538 C C . GLU B 1 61 ? -2.383 -23.297 -15.625 1 86.5 61 GLU B C 1
ATOM 1540 O O . GLU B 1 61 ? -1.438 -22.719 -15.086 1 86.5 61 GLU B O 1
ATOM 1545 N N . LEU B 1 62 ? -2.307 -23.984 -16.703 1 89.69 62 LEU B N 1
ATOM 1546 C CA . LEU B 1 62 ? -1.026 -24.078 -17.406 1 89.69 62 LEU B CA 1
ATOM 1547 C C . LEU B 1 62 ? -0.591 -22.703 -17.906 1 89.69 62 LEU B C 1
ATOM 1549 O O . LEU B 1 62 ? 0.589 -22.359 -17.844 1 89.69 62 LEU B O 1
ATOM 1553 N N . GLU B 1 63 ? -1.474 -21.969 -18.375 1 90.06 63 GLU B N 1
ATOM 1554 C CA . GLU B 1 63 ? -1.167 -20.625 -18.859 1 90.06 63 GLU B CA 1
ATOM 1555 C C . GLU B 1 63 ? -0.684 -19.719 -17.734 1 90.06 63 GLU B C 1
ATOM 1557 O O . GLU B 1 63 ? 0.284 -18.969 -17.891 1 90.06 63 GLU B O 1
ATOM 1562 N N . LEU B 1 64 ? -1.316 -19.844 -16.656 1 89.56 64 LEU B N 1
ATOM 1563 C CA . LEU B 1 64 ? -0.944 -19.031 -15.508 1 89.56 64 LEU B CA 1
ATOM 1564 C C . LEU B 1 64 ? 0.422 -19.438 -14.969 1 89.56 64 LEU B C 1
ATOM 1566 O O . LEU B 1 64 ? 1.236 -18.578 -14.617 1 89.56 64 LEU B O 1
ATOM 1570 N N . LYS B 1 65 ? 0.654 -20.719 -14.922 1 93.75 65 LYS B N 1
ATOM 1571 C CA . LYS B 1 65 ? 1.955 -21.219 -14.484 1 93.75 65 LYS B CA 1
ATOM 1572 C C . LYS B 1 65 ? 3.074 -20.703 -15.383 1 93.75 65 LYS B C 1
ATOM 1574 O O . LYS B 1 65 ? 4.141 -20.328 -14.898 1 93.75 65 LYS B O 1
ATOM 1579 N N . THR B 1 66 ? 2.787 -20.734 -16.625 1 95.38 66 THR B N 1
ATOM 1580 C CA . THR B 1 66 ? 3.781 -20.25 -17.578 1 95.38 66 THR B CA 1
ATOM 1581 C C . THR B 1 66 ? 4.062 -18.766 -17.344 1 95.38 66 THR B C 1
ATOM 1583 O O . THR B 1 66 ? 5.223 -18.344 -17.312 1 95.38 66 THR B O 1
ATOM 1586 N N . SER B 1 67 ? 3.051 -17.984 -17.219 1 95.25 67 SER B N 1
ATOM 1587 C CA . SER B 1 67 ? 3.193 -16.547 -17 1 95.25 67 SER B CA 1
ATOM 1588 C C . SER B 1 67 ? 3.957 -16.25 -15.719 1 95.25 67 SER B C 1
ATOM 1590 O O . SER B 1 67 ? 4.855 -15.406 -15.703 1 95.25 67 SER B O 1
ATOM 1592 N N . VAL B 1 68 ? 3.641 -16.938 -14.625 1 97.81 68 VAL B N 1
ATOM 1593 C CA . VAL B 1 68 ? 4.289 -16.734 -13.328 1 97.81 68 VAL B CA 1
ATOM 1594 C C . VAL B 1 68 ? 5.766 -17.109 -13.438 1 97.81 68 VAL B C 1
ATOM 1596 O O . VAL B 1 68 ? 6.625 -16.422 -12.875 1 97.81 68 VAL B O 1
ATOM 1599 N N . ASN B 1 69 ? 6.023 -18.172 -14.172 1 97.56 69 ASN B N 1
ATOM 1600 C CA . ASN B 1 69 ? 7.41 -18.578 -14.367 1 97.56 69 ASN B CA 1
ATOM 1601 C C . ASN B 1 69 ? 8.195 -17.531 -15.156 1 97.56 69 ASN B C 1
ATOM 1603 O O . ASN B 1 69 ? 9.391 -17.328 -14.914 1 97.56 69 ASN B O 1
ATOM 1607 N N . GLU B 1 70 ? 7.559 -16.969 -16.078 1 98.31 70 GLU B N 1
ATOM 1608 C CA . GLU B 1 70 ? 8.203 -15.898 -16.828 1 98.31 70 GLU B CA 1
ATOM 1609 C C . GLU B 1 70 ? 8.562 -14.719 -15.922 1 98.31 70 GLU B C 1
ATOM 1611 O O . GLU B 1 70 ? 9.648 -14.156 -16.031 1 98.31 70 GLU B O 1
ATOM 1616 N N . TYR B 1 71 ? 7.66 -14.328 -15.07 1 98.62 71 TYR B N 1
ATOM 1617 C CA . TYR B 1 71 ? 7.938 -13.266 -14.109 1 98.62 71 TYR B CA 1
ATOM 1618 C C . TYR B 1 71 ? 9.102 -13.648 -13.195 1 98.62 71 TYR B C 1
ATOM 1620 O O . TYR B 1 71 ? 9.969 -12.82 -12.906 1 98.62 71 TYR B O 1
ATOM 1628 N N . ALA B 1 72 ? 9.07 -14.898 -12.766 1 98.81 72 ALA B N 1
ATOM 1629 C CA . ALA B 1 72 ? 10.125 -15.375 -11.875 1 98.81 72 ALA B CA 1
ATOM 1630 C C . ALA B 1 72 ? 11.484 -15.305 -12.562 1 98.81 72 ALA B C 1
ATOM 1632 O O . ALA B 1 72 ? 12.469 -14.867 -11.961 1 98.81 72 ALA B O 1
ATOM 1633 N N . GLU B 1 73 ? 11.531 -15.695 -13.758 1 98.69 73 GLU B N 1
ATOM 1634 C CA . GLU B 1 73 ? 12.773 -15.664 -14.516 1 98.69 73 GLU B CA 1
ATOM 1635 C C . GLU B 1 73 ? 13.258 -14.227 -14.719 1 98.69 73 GLU B C 1
ATOM 1637 O O . GLU B 1 73 ? 14.453 -13.953 -14.617 1 98.69 73 GLU B O 1
ATOM 1642 N N . LYS B 1 74 ? 12.352 -13.391 -15.039 1 98.75 74 LYS B N 1
ATOM 1643 C CA . LYS B 1 74 ? 12.688 -11.977 -15.172 1 98.75 74 LYS B CA 1
ATOM 1644 C C . LYS B 1 74 ? 13.297 -11.43 -13.883 1 98.75 74 LYS B C 1
ATOM 1646 O O . LYS B 1 74 ? 14.289 -10.695 -13.922 1 98.75 74 LYS B O 1
ATOM 1651 N N . ALA B 1 75 ? 12.711 -11.812 -12.773 1 98.81 75 ALA B N 1
ATOM 1652 C CA . ALA B 1 75 ? 13.203 -11.344 -11.484 1 98.81 75 ALA B CA 1
ATOM 1653 C C . ALA B 1 75 ? 14.602 -11.883 -11.195 1 98.81 75 ALA B C 1
ATOM 1655 O O . ALA B 1 75 ? 15.484 -11.141 -10.766 1 98.81 75 ALA B O 1
ATOM 1656 N N . ARG B 1 76 ? 14.789 -13.148 -11.492 1 98.75 76 ARG B N 1
ATOM 1657 C CA . ARG B 1 76 ? 16.094 -13.766 -11.266 1 98.75 76 ARG B CA 1
ATOM 1658 C C . ARG B 1 76 ? 17.156 -13.141 -12.164 1 98.75 76 ARG B C 1
ATOM 1660 O O . ARG B 1 76 ? 18.266 -12.852 -11.719 1 98.75 76 ARG B O 1
ATOM 1667 N N . THR B 1 77 ? 16.781 -12.914 -13.359 1 98.62 77 THR B N 1
ATOM 1668 C CA . THR B 1 77 ? 17.688 -12.32 -14.32 1 98.62 77 THR B CA 1
ATOM 1669 C C . THR B 1 77 ? 18.062 -10.898 -13.914 1 98.62 77 THR B C 1
ATOM 1671 O O . THR B 1 77 ? 19.203 -10.469 -14.125 1 98.62 77 THR B O 1
ATOM 1674 N N . ALA B 1 78 ? 17.156 -10.25 -13.289 1 98.44 78 ALA B N 1
ATOM 1675 C CA . ALA B 1 78 ? 17.391 -8.875 -12.852 1 98.44 78 ALA B CA 1
ATOM 1676 C C . ALA B 1 78 ? 18.266 -8.836 -11.609 1 98.44 78 ALA B C 1
ATOM 1678 O O . ALA B 1 78 ? 18.812 -7.781 -11.258 1 98.44 78 ALA B O 1
ATOM 1679 N N . GLY B 1 79 ? 18.328 -10.023 -10.875 1 98.44 79 GLY B N 1
ATOM 1680 C CA . GLY B 1 79 ? 19.281 -10.047 -9.781 1 98.44 79 GLY B CA 1
ATOM 1681 C C . GLY B 1 79 ? 18.641 -10.383 -8.445 1 98.44 79 GLY B C 1
ATOM 1682 O O . GLY B 1 79 ? 19.328 -10.383 -7.41 1 98.44 79 GLY B O 1
ATOM 1683 N N . VAL B 1 80 ? 17.375 -10.695 -8.469 1 98.62 80 VAL B N 1
ATOM 1684 C CA . VAL B 1 80 ? 16.766 -11.117 -7.223 1 98.62 80 VAL B CA 1
ATOM 1685 C C . VAL B 1 80 ? 17.25 -12.516 -6.848 1 98.62 80 VAL B C 1
ATOM 1687 O O . VAL B 1 80 ? 17.109 -13.461 -7.621 1 98.62 80 VAL B O 1
ATOM 1690 N N . LYS B 1 81 ? 17.703 -12.656 -5.676 1 97.56 81 LYS B N 1
ATOM 1691 C CA . LYS B 1 81 ? 18.406 -13.875 -5.301 1 97.56 81 LYS B CA 1
ATOM 1692 C C . LYS B 1 81 ? 17.438 -14.992 -4.957 1 97.56 81 LYS B C 1
ATOM 1694 O O . LYS B 1 81 ? 17.703 -16.172 -5.223 1 97.56 81 LYS B O 1
ATOM 1699 N N . GLN B 1 82 ? 16.344 -14.594 -4.324 1 98.56 82 GLN B N 1
ATOM 1700 C CA . GLN B 1 82 ? 15.352 -15.586 -3.928 1 98.56 82 GLN B CA 1
ATOM 1701 C C . GLN B 1 82 ? 13.969 -15.219 -4.473 1 98.56 82 GLN B C 1
ATOM 1703 O O . GLN B 1 82 ? 13.422 -14.164 -4.141 1 98.56 82 GLN B O 1
ATOM 1708 N N . VAL B 1 83 ? 13.508 -16.141 -5.301 1 98.88 83 VAL B N 1
ATOM 1709 C CA . VAL B 1 83 ? 12.188 -15.969 -5.895 1 98.88 83 VAL B CA 1
ATOM 1710 C C . VAL B 1 83 ? 11.344 -17.219 -5.637 1 98.88 83 VAL B C 1
ATOM 1712 O O . VAL B 1 83 ? 11.805 -18.344 -5.867 1 98.88 83 VAL B O 1
ATOM 1715 N N . GLU B 1 84 ? 10.164 -17.047 -5.105 1 98.88 84 GLU B N 1
ATOM 1716 C CA . GLU B 1 84 ? 9.195 -18.125 -4.898 1 98.88 84 GLU B CA 1
ATOM 1717 C C . GLU B 1 84 ? 7.914 -17.859 -5.684 1 98.88 84 GLU B C 1
ATOM 1719 O O . GLU B 1 84 ? 7.492 -16.719 -5.844 1 98.88 84 GLU B O 1
ATOM 1724 N N . THR B 1 85 ? 7.367 -18.953 -6.172 1 98.75 85 THR B N 1
ATOM 1725 C CA . THR B 1 85 ? 6.145 -18.812 -6.953 1 98.75 85 THR B CA 1
ATOM 1726 C C . THR B 1 85 ? 4.992 -19.578 -6.305 1 98.75 85 THR B C 1
ATOM 1728 O O . THR B 1 85 ? 5.199 -20.656 -5.742 1 98.75 85 THR B O 1
ATOM 1731 N N . PHE B 1 86 ? 3.811 -19 -6.383 1 98.12 86 PHE B N 1
ATOM 1732 C CA . PHE B 1 86 ? 2.584 -19.594 -5.867 1 98.12 86 PHE B CA 1
ATOM 1733 C C . PHE B 1 86 ? 1.49 -19.594 -6.926 1 98.12 86 PHE B C 1
ATOM 1735 O O . PHE B 1 86 ? 1.034 -18.531 -7.348 1 98.12 86 PHE B O 1
ATOM 1742 N N . VAL B 1 87 ? 1.107 -20.734 -7.402 1 96.75 87 VAL B N 1
ATOM 1743 C CA . VAL B 1 87 ? -0.052 -20.875 -8.273 1 96.75 87 VAL B CA 1
ATOM 1744 C C . VAL B 1 87 ? -1.086 -21.781 -7.609 1 96.75 87 VAL B C 1
ATOM 1746 O O . VAL B 1 87 ? -0.773 -22.906 -7.215 1 96.75 87 VAL B O 1
ATOM 1749 N N . ALA B 1 88 ? -2.246 -21.312 -7.426 1 94.81 88 ALA B N 1
ATOM 1750 C CA . ALA B 1 88 ? -3.275 -22.062 -6.715 1 94.81 88 ALA B CA 1
ATOM 1751 C C . ALA B 1 88 ? -4.641 -21.891 -7.375 1 94.81 88 ALA B C 1
ATOM 1753 O O . ALA B 1 88 ? -4.805 -21.047 -8.258 1 94.81 88 ALA B O 1
ATOM 1754 N N . LYS B 1 89 ? -5.496 -22.797 -7.016 1 93.25 89 LYS B N 1
ATOM 1755 C CA . LYS B 1 89 ? -6.895 -22.719 -7.422 1 93.25 89 LYS B CA 1
ATOM 1756 C C . LYS B 1 89 ? -7.789 -22.375 -6.238 1 93.25 89 LYS B C 1
ATOM 1758 O O . LYS B 1 89 ? -7.633 -22.922 -5.145 1 93.25 89 LYS B O 1
ATOM 1763 N N . GLY B 1 90 ? -8.625 -21.422 -6.449 1 94 90 GLY B N 1
ATOM 1764 C CA . GLY B 1 90 ? -9.547 -21.062 -5.379 1 94 90 GLY B CA 1
ATOM 1765 C C . GLY B 1 90 ? -9.945 -19.609 -5.398 1 94 90 GLY B C 1
ATOM 1766 O O . GLY B 1 90 ? -9.977 -18.984 -6.457 1 94 90 GLY B O 1
ATOM 1767 N N . ASN B 1 91 ? -10.445 -19.109 -4.281 1 95.25 91 ASN B N 1
ATOM 1768 C CA . ASN B 1 91 ? -10.875 -17.719 -4.141 1 95.25 91 ASN B CA 1
ATOM 1769 C C . ASN B 1 91 ? -9.688 -16.781 -3.98 1 95.25 91 ASN B C 1
ATOM 1771 O O . ASN B 1 91 ? -9.008 -16.797 -2.953 1 95.25 91 ASN B O 1
ATOM 1775 N N . PRO B 1 92 ? -9.453 -15.93 -4.938 1 96.62 92 PRO B N 1
ATOM 1776 C CA . PRO B 1 92 ? -8.297 -15.039 -4.871 1 96.62 92 PRO B CA 1
ATOM 1777 C C . PRO B 1 92 ? -8.312 -14.133 -3.643 1 96.62 92 PRO B C 1
ATOM 1779 O O . PRO B 1 92 ? -7.258 -13.836 -3.076 1 96.62 92 PRO B O 1
ATOM 1782 N N . LYS B 1 93 ? -9.508 -13.734 -3.215 1 96.81 93 LYS B N 1
ATOM 1783 C CA . LYS B 1 93 ? -9.625 -12.812 -2.088 1 96.81 93 LYS B CA 1
ATOM 1784 C C . LYS B 1 93 ? -9.016 -13.414 -0.823 1 96.81 93 LYS B C 1
ATOM 1786 O O . LYS B 1 93 ? -8.18 -12.789 -0.175 1 96.81 93 LYS B O 1
ATOM 1791 N N . ILE B 1 94 ? -9.336 -14.609 -0.542 1 97.06 94 ILE B N 1
ATOM 1792 C CA . ILE B 1 94 ? -8.875 -15.266 0.676 1 97.06 94 ILE B CA 1
ATOM 1793 C C . ILE B 1 94 ? -7.422 -15.711 0.504 1 97.06 94 ILE B C 1
ATOM 1795 O O . ILE B 1 94 ? -6.582 -15.453 1.373 1 97.06 94 ILE B O 1
ATOM 1799 N N . LEU B 1 95 ? -7.09 -16.297 -0.586 1 98.31 95 LEU B N 1
ATOM 1800 C CA . LEU B 1 95 ? -5.766 -16.859 -0.82 1 98.31 95 LEU B CA 1
ATOM 1801 C C . LEU B 1 95 ? -4.703 -15.766 -0.837 1 98.31 95 LEU B C 1
ATOM 1803 O O . LEU B 1 95 ? -3.6 -15.953 -0.321 1 98.31 95 LEU B O 1
ATOM 1807 N N . LEU B 1 96 ? -5.035 -14.555 -1.333 1 98.62 96 LEU B N 1
ATOM 1808 C CA . LEU B 1 96 ? -4.027 -13.516 -1.521 1 98.62 96 LEU B CA 1
ATOM 1809 C C . LEU B 1 96 ? -3.957 -12.602 -0.303 1 98.62 96 LEU B C 1
ATOM 1811 O O . LEU B 1 96 ? -2.955 -11.914 -0.099 1 98.62 96 LEU B O 1
ATOM 1815 N N . SER B 1 97 ? -5.035 -12.578 0.492 1 98.38 97 SER B N 1
ATOM 1816 C CA . SER B 1 97 ? -5.004 -11.695 1.652 1 98.38 97 SER B CA 1
ATOM 1817 C C . SER B 1 97 ? -4.477 -12.414 2.885 1 98.38 97 SER B C 1
ATOM 1819 O O . SER B 1 97 ? -3.928 -11.789 3.795 1 98.38 97 SER B O 1
ATOM 1821 N N . THR B 1 98 ? -4.621 -13.758 2.895 1 98.19 98 THR B N 1
ATOM 1822 C CA . THR B 1 98 ? -4.352 -14.422 4.164 1 98.19 98 THR B CA 1
ATOM 1823 C C . THR B 1 98 ? -3.52 -15.688 3.945 1 98.19 98 THR B C 1
ATOM 1825 O O . THR B 1 98 ? -2.377 -15.773 4.402 1 98.19 98 THR B O 1
ATOM 1828 N N . ASP B 1 99 ? -3.957 -16.641 3.088 1 98.75 99 ASP B N 1
ATOM 1829 C CA . ASP B 1 99 ? -3.367 -17.984 3.078 1 98.75 99 ASP B CA 1
ATOM 1830 C C . ASP B 1 99 ? -1.944 -17.953 2.523 1 98.75 99 ASP B C 1
ATOM 1832 O O . ASP B 1 99 ? -1.006 -18.406 3.18 1 98.75 99 ASP B O 1
ATOM 1836 N N . ILE B 1 100 ? -1.772 -17.375 1.367 1 98.81 100 ILE B N 1
ATOM 1837 C CA . ILE B 1 100 ? -0.463 -17.375 0.724 1 98.81 100 ILE B CA 1
ATOM 1838 C C . ILE B 1 100 ? 0.482 -16.438 1.476 1 98.81 100 ILE B C 1
ATOM 1840 O O . ILE B 1 100 ? 1.64 -16.781 1.725 1 98.81 100 ILE B O 1
ATOM 1844 N N . PRO B 1 101 ? 0.022 -15.273 1.897 1 98.75 101 PRO B N 1
ATOM 1845 C CA . PRO B 1 101 ? 0.91 -14.43 2.701 1 98.75 101 PRO B CA 1
ATOM 1846 C C . PRO B 1 101 ? 1.382 -15.117 3.979 1 98.75 101 PRO B C 1
ATOM 1848 O O . PRO B 1 101 ? 2.535 -14.953 4.383 1 98.75 101 PRO B O 1
ATOM 1851 N N . ALA B 1 102 ? 0.519 -15.859 4.582 1 98.81 102 ALA B N 1
ATOM 1852 C CA . ALA B 1 102 ? 0.91 -16.578 5.789 1 98.81 102 ALA B CA 1
ATOM 1853 C C . ALA B 1 102 ? 1.955 -17.656 5.473 1 98.81 102 ALA B C 1
ATOM 1855 O O . ALA B 1 102 ? 2.959 -17.766 6.18 1 98.81 102 ALA B O 1
ATOM 1856 N N . GLU B 1 103 ? 1.721 -18.453 4.43 1 98.75 103 GLU B N 1
ATOM 1857 C CA . GLU B 1 103 ? 2.66 -19.484 4 1 98.75 103 GLU B CA 1
ATOM 1858 C C . GLU B 1 103 ? 4.012 -18.875 3.633 1 98.75 103 GLU B C 1
ATOM 1860 O O . GLU B 1 103 ? 5.059 -19.391 4.035 1 98.75 103 GLU B O 1
ATOM 1865 N N . PHE B 1 104 ? 4.02 -17.797 2.943 1 98.69 104 PHE B N 1
ATOM 1866 C CA . PHE B 1 104 ? 5.207 -17.125 2.432 1 98.69 104 PHE B CA 1
ATOM 1867 C C . PHE B 1 104 ? 5.863 -16.281 3.52 1 98.69 104 PHE B C 1
ATOM 1869 O O . PHE B 1 104 ? 7.016 -15.867 3.379 1 98.69 104 PHE B O 1
ATOM 1876 N N . GLN B 1 105 ? 5.059 -16.031 4.566 1 98.38 105 GLN B N 1
ATOM 1877 C CA . GLN B 1 105 ? 5.473 -15.117 5.621 1 98.38 105 GLN B CA 1
ATOM 1878 C C . GLN B 1 105 ? 5.766 -13.727 5.055 1 98.38 105 GLN B C 1
ATOM 1880 O O . GLN B 1 105 ? 6.816 -13.148 5.328 1 98.38 105 GLN B O 1
ATOM 1885 N N . ALA B 1 106 ? 4.82 -13.211 4.348 1 98.44 106 ALA B N 1
ATOM 1886 C CA . ALA B 1 106 ? 4.969 -11.938 3.662 1 98.44 106 ALA B CA 1
ATOM 1887 C C . ALA B 1 106 ? 4.984 -10.781 4.66 1 98.44 106 ALA B C 1
ATOM 1889 O O . ALA B 1 106 ? 4.207 -10.766 5.617 1 98.44 106 ALA B O 1
ATOM 1890 N N . ASP B 1 107 ? 5.898 -9.797 4.352 1 97.44 107 ASP B N 1
ATOM 1891 C CA . ASP B 1 107 ? 5.895 -8.516 5.043 1 97.44 107 ASP B CA 1
ATOM 1892 C C . ASP B 1 107 ? 5.027 -7.496 4.309 1 97.44 107 ASP B C 1
ATOM 1894 O O . ASP B 1 107 ? 4.516 -6.555 4.918 1 97.44 107 ASP B O 1
ATOM 1898 N N . LEU B 1 108 ? 4.938 -7.762 3.045 1 98.38 108 LEU B N 1
ATOM 1899 C CA . LEU B 1 108 ? 4.273 -6.816 2.152 1 98.38 108 LEU B CA 1
ATOM 1900 C C . LEU B 1 108 ? 3.59 -7.547 1 1 98.38 108 LEU B C 1
ATOM 1902 O O . LEU B 1 108 ? 4.18 -8.438 0.387 1 98.38 108 LEU B O 1
ATOM 1906 N N . ILE B 1 109 ? 2.355 -7.188 0.782 1 98.81 109 ILE B N 1
ATOM 1907 C CA . ILE B 1 109 ? 1.654 -7.59 -0.432 1 98.81 109 ILE B CA 1
ATOM 1908 C C . ILE B 1 109 ? 1.547 -6.402 -1.386 1 98.81 109 ILE B C 1
ATOM 1910 O O . ILE B 1 109 ? 1.211 -5.293 -0.968 1 98.81 109 ILE B O 1
ATOM 1914 N N . ILE B 1 110 ? 1.845 -6.629 -2.658 1 98.81 110 ILE B N 1
ATOM 1915 C CA . ILE B 1 110 ? 1.675 -5.613 -3.693 1 98.81 110 ILE B CA 1
ATOM 1916 C C . ILE B 1 110 ? 0.712 -6.125 -4.762 1 98.81 110 ILE B C 1
ATOM 1918 O O . ILE B 1 110 ? 0.844 -7.258 -5.238 1 98.81 110 ILE B O 1
ATOM 1922 N N . CYS B 1 111 ? -0.253 -5.324 -5.137 1 98.38 111 CYS B N 1
ATOM 1923 C CA . CYS B 1 111 ? -1.149 -5.645 -6.242 1 98.38 111 CYS B CA 1
ATOM 1924 C C . CYS B 1 111 ? -1.53 -4.391 -7.016 1 98.38 111 CYS B C 1
ATOM 1926 O O . CYS B 1 111 ? -1.256 -3.273 -6.57 1 98.38 111 CYS B O 1
ATOM 1928 N N . GLY B 1 112 ? -1.997 -4.562 -8.195 1 97.12 112 GLY B N 1
ATOM 1929 C CA . GLY B 1 112 ? -2.549 -3.451 -8.953 1 97.12 112 GLY B CA 1
ATOM 1930 C C . GLY B 1 112 ? -3.885 -2.969 -8.422 1 97.12 112 GLY B C 1
ATOM 1931 O O . GLY B 1 112 ? -4.555 -3.684 -7.672 1 97.12 112 GLY B O 1
ATOM 1932 N N . ALA B 1 113 ? -4.262 -1.834 -8.828 1 96.5 113 ALA B N 1
ATOM 1933 C CA . ALA B 1 113 ? -5.539 -1.275 -8.383 1 96.5 113 ALA B CA 1
ATOM 1934 C C . ALA B 1 113 ? -6.711 -2.045 -8.977 1 96.5 113 ALA B C 1
ATOM 1936 O O . ALA B 1 113 ? -7.742 -2.227 -8.328 1 96.5 113 ALA B O 1
ATOM 1937 N N . THR B 1 114 ? -6.48 -2.445 -10.234 1 95.38 114 THR B N 1
ATOM 1938 C CA . THR B 1 114 ? -7.477 -3.246 -10.938 1 95.38 114 THR B CA 1
ATOM 1939 C C . THR B 1 114 ? -6.84 -4.5 -11.531 1 95.38 114 THR B C 1
ATOM 1941 O O . THR B 1 114 ? -5.668 -4.785 -11.273 1 95.38 114 THR B O 1
ATOM 1944 N N . GLY B 1 115 ? -7.602 -5.328 -12.188 1 93.38 115 GLY B N 1
ATOM 1945 C CA . GLY B 1 115 ? -7.133 -6.559 -12.805 1 93.38 115 GLY B CA 1
ATOM 1946 C C . GLY B 1 115 ? -7.637 -6.742 -14.227 1 93.38 115 GLY B C 1
ATOM 1947 O O . GLY B 1 115 ? -7.652 -5.797 -15.016 1 93.38 115 GLY B O 1
ATOM 1948 N N . MET B 1 116 ? -7.953 -7.934 -14.438 1 87.19 116 MET B N 1
ATOM 1949 C CA . MET B 1 116 ? -8.297 -8.312 -15.805 1 87.19 116 MET B CA 1
ATOM 1950 C C . MET B 1 116 ? -9.578 -7.609 -16.25 1 87.19 116 MET B C 1
ATOM 1952 O O . MET B 1 116 ? -9.734 -7.297 -17.438 1 87.19 116 MET B O 1
ATOM 1956 N N . ASN B 1 117 ? -10.438 -7.418 -15.281 1 80.38 117 ASN B N 1
ATOM 1957 C CA . ASN B 1 117 ? -11.625 -6.641 -15.602 1 80.38 117 ASN B CA 1
ATOM 1958 C C . ASN B 1 117 ? -11.422 -5.152 -15.312 1 80.38 117 ASN B C 1
ATOM 1960 O O . ASN B 1 117 ? -11.742 -4.676 -14.227 1 80.38 117 ASN B O 1
ATOM 1964 N N . ARG B 1 118 ? -10.758 -4.523 -16.281 1 76.69 118 ARG B N 1
ATOM 1965 C CA . ARG B 1 118 ? -10.438 -3.117 -16.062 1 76.69 118 ARG B CA 1
ATOM 1966 C C . ARG B 1 118 ? -11.711 -2.291 -15.883 1 76.69 118 ARG B C 1
ATOM 1968 O O . ARG B 1 118 ? -12.609 -2.336 -16.719 1 76.69 118 ARG B O 1
ATOM 1975 N N . VAL B 1 119 ? -11.836 -1.779 -14.766 1 75.25 119 VAL B N 1
ATOM 1976 C CA . VAL B 1 119 ? -12.867 -0.776 -14.547 1 75.25 119 VAL B CA 1
ATOM 1977 C C . VAL B 1 119 ? -12.281 0.623 -14.711 1 75.25 119 VAL B C 1
ATOM 1979 O O . VAL B 1 119 ? -11.062 0.783 -14.789 1 75.25 119 VAL B O 1
ATOM 1982 N N . GLU B 1 120 ? -13.133 1.555 -14.805 1 71.75 120 GLU B N 1
ATOM 1983 C CA . GLU B 1 120 ? -12.633 2.924 -14.922 1 71.75 120 GLU B CA 1
ATOM 1984 C C . GLU B 1 120 ? -11.516 3.189 -13.922 1 71.75 120 GLU B C 1
ATOM 1986 O O . GLU B 1 120 ? -11.508 2.627 -12.828 1 71.75 120 GLU B O 1
ATOM 1991 N N . LYS B 1 121 ? -10.57 3.883 -14.414 1 64.12 121 LYS B N 1
ATOM 1992 C CA . LYS B 1 121 ? -9.305 4.172 -13.742 1 64.12 121 LYS B CA 1
ATOM 1993 C C . LYS B 1 121 ? -9.539 4.59 -12.289 1 64.12 121 LYS B C 1
ATOM 1995 O O . LYS B 1 121 ? -8.656 4.441 -11.445 1 64.12 121 LYS B O 1
ATOM 2000 N N . LEU B 1 122 ? -10.828 4.859 -11.961 1 68.75 122 LEU B N 1
ATOM 2001 C CA . LEU B 1 122 ? -11.023 5.469 -10.648 1 68.75 122 LEU B CA 1
ATOM 2002 C C . LEU B 1 122 ? -11.695 4.492 -9.688 1 68.75 122 LEU B C 1
ATOM 2004 O O . LEU B 1 122 ? -12.023 4.855 -8.555 1 68.75 122 LEU B O 1
ATOM 2008 N N . VAL B 1 123 ? -11.562 3.234 -10.25 1 86 123 VAL B N 1
ATOM 2009 C CA . VAL B 1 123 ? -12.234 2.262 -9.391 1 86 123 VAL B CA 1
ATOM 2010 C C . VAL B 1 123 ? -11.242 1.19 -8.945 1 86 123 VAL B C 1
ATOM 2012 O O . VAL B 1 123 ? -10.406 0.745 -9.734 1 86 123 VAL B O 1
ATOM 2015 N N . LEU B 1 124 ? -11.203 0.894 -7.637 1 94.12 124 LEU B N 1
ATOM 2016 C CA . LEU B 1 124 ? -10.43 -0.227 -7.117 1 94.12 124 LEU B CA 1
ATOM 2017 C C . LEU B 1 124 ? -11.141 -1.55 -7.383 1 94.12 124 LEU B C 1
ATOM 2019 O O . LEU B 1 124 ? -12.352 -1.662 -7.172 1 94.12 124 LEU B O 1
ATOM 2023 N N . GLY B 1 125 ? -10.383 -2.512 -7.863 1 95.31 125 GLY B N 1
ATOM 2024 C CA . GLY B 1 125 ? -10.953 -3.822 -8.141 1 95.31 125 GLY B CA 1
ATOM 2025 C C . GLY B 1 125 ? -11.43 -4.543 -6.895 1 95.31 125 GLY B C 1
ATOM 2026 O O . GLY B 1 125 ? -10.977 -4.246 -5.789 1 95.31 125 GLY B O 1
ATOM 2027 N N . SER B 1 126 ? -12.25 -5.582 -7.137 1 93.69 126 SER B N 1
ATOM 2028 C CA . SER B 1 126 ? -12.883 -6.293 -6.027 1 93.69 126 SER B CA 1
ATOM 2029 C 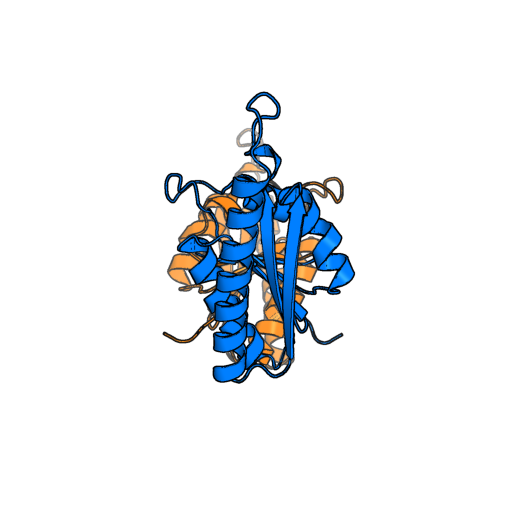C . SER B 1 126 ? -11.852 -7.07 -5.215 1 93.69 126 SER B C 1
ATOM 2031 O O . SER B 1 126 ? -11.906 -7.078 -3.982 1 93.69 126 SER B O 1
ATOM 2033 N N . VAL B 1 127 ? -10.906 -7.695 -5.871 1 95.81 127 VAL B N 1
ATOM 2034 C CA . VAL B 1 127 ? -9.891 -8.461 -5.16 1 95.81 127 VAL B CA 1
ATOM 2035 C C . VAL B 1 127 ? -8.938 -7.512 -4.434 1 95.81 127 VAL B C 1
ATOM 2037 O O . VAL B 1 127 ? -8.656 -7.699 -3.246 1 95.81 127 VAL B O 1
ATOM 2040 N N . SER B 1 128 ? -8.516 -6.488 -5.113 1 97.06 128 SER B N 1
ATOM 2041 C CA . SER B 1 128 ? -7.621 -5.516 -4.484 1 97.06 128 SER B CA 1
ATOM 2042 C C . SER B 1 128 ? -8.297 -4.836 -3.297 1 97.06 128 SER B C 1
ATOM 2044 O O . SER B 1 128 ? -7.668 -4.645 -2.252 1 97.06 128 SER B O 1
ATOM 2046 N N . SER B 1 129 ? -9.555 -4.508 -3.414 1 95.56 129 SER B N 1
ATOM 2047 C CA . SER B 1 129 ? -10.305 -3.916 -2.312 1 95.56 129 SER B CA 1
ATOM 2048 C C . SER B 1 129 ? -10.359 -4.859 -1.113 1 95.56 129 SER B C 1
ATOM 2050 O O . SER B 1 129 ? -10.188 -4.426 0.029 1 95.56 129 SER B O 1
ATOM 2052 N N . TYR B 1 130 ? -10.578 -6.078 -1.403 1 96.12 130 TYR B N 1
ATOM 2053 C CA . TYR B 1 130 ? -10.648 -7.066 -0.334 1 96.12 130 TYR B CA 1
ATOM 2054 C C . TYR B 1 130 ? -9.305 -7.223 0.356 1 96.12 130 TYR B C 1
ATOM 2056 O O . TYR B 1 130 ? -9.227 -7.281 1.586 1 96.12 130 TYR B O 1
ATOM 2064 N N . ILE B 1 131 ? -8.234 -7.273 -0.384 1 97.81 131 ILE B N 1
ATOM 2065 C CA . ILE B 1 131 ? -6.895 -7.371 0.184 1 97.81 131 ILE B CA 1
ATOM 2066 C C . ILE B 1 131 ? -6.629 -6.172 1.089 1 97.81 131 ILE B C 1
ATOM 2068 O O . ILE B 1 131 ? -6.141 -6.328 2.211 1 97.81 131 ILE B O 1
ATOM 2072 N N . MET B 1 132 ? -6.98 -4.992 0.65 1 96.38 132 MET B N 1
ATOM 2073 C CA . MET B 1 132 ? -6.719 -3.779 1.421 1 96.38 132 MET B CA 1
ATOM 2074 C C . MET B 1 132 ? -7.449 -3.818 2.76 1 96.38 132 MET B C 1
ATOM 2076 O O . MET B 1 132 ? -6.934 -3.334 3.768 1 96.38 132 MET B O 1
ATOM 2080 N N . ALA B 1 133 ? -8.547 -4.461 2.77 1 94.31 133 ALA B N 1
ATOM 2081 C CA . ALA B 1 133 ? -9.375 -4.477 3.969 1 94.31 133 ALA B CA 1
ATOM 2082 C C . ALA B 1 133 ? -8.977 -5.617 4.902 1 94.31 133 ALA B C 1
ATOM 2084 O O . ALA B 1 133 ? -9.117 -5.508 6.121 1 94.31 133 ALA B O 1
ATOM 2085 N N . HIS B 1 134 ? -8.328 -6.727 4.328 1 96.19 134 HIS B N 1
ATOM 2086 C CA . HIS B 1 134 ? -8.305 -7.941 5.133 1 96.19 134 HIS B CA 1
ATOM 2087 C C . HIS B 1 134 ? -6.895 -8.523 5.223 1 96.19 134 HIS B C 1
ATOM 2089 O O . HIS B 1 134 ? -6.672 -9.516 5.914 1 96.19 134 HIS B O 1
ATOM 2095 N N . ALA B 1 135 ? -6.008 -7.961 4.539 1 97.56 135 ALA B N 1
ATOM 2096 C CA . ALA B 1 135 ? -4.664 -8.531 4.508 1 97.56 135 ALA B CA 1
ATOM 2097 C C . ALA B 1 135 ? -4.094 -8.68 5.914 1 97.56 135 ALA B C 1
ATOM 2099 O O . ALA B 1 135 ? -4.336 -7.832 6.781 1 97.56 135 ALA B O 1
ATOM 2100 N N . ILE B 1 136 ? -3.221 -9.602 6.109 1 96.94 136 ILE B N 1
ATOM 2101 C CA . ILE B 1 136 ? -2.658 -9.906 7.422 1 96.94 136 ILE B CA 1
ATOM 2102 C C . ILE B 1 136 ? -1.355 -9.133 7.613 1 96.94 136 ILE B C 1
ATOM 2104 O O . ILE B 1 136 ? -0.716 -9.227 8.664 1 96.94 136 ILE B O 1
ATOM 2108 N N . CYS B 1 137 ? -0.915 -8.414 6.613 1 97.06 137 CYS B N 1
ATOM 2109 C CA . CYS B 1 137 ? 0.314 -7.633 6.656 1 97.06 137 CYS B CA 1
ATOM 2110 C C . CYS B 1 137 ? 0.173 -6.355 5.836 1 97.06 137 CYS B C 1
ATOM 2112 O O . CYS B 1 137 ? -0.909 -6.055 5.332 1 97.06 137 CYS B O 1
ATOM 2114 N N . ASP B 1 138 ? 1.198 -5.543 5.684 1 98 138 ASP B N 1
ATOM 2115 C CA . ASP B 1 138 ? 1.185 -4.309 4.906 1 98 138 ASP B CA 1
ATOM 2116 C C . ASP B 1 138 ? 0.822 -4.582 3.447 1 98 138 ASP B C 1
ATOM 2118 O O . ASP B 1 138 ? 1.181 -5.625 2.898 1 98 138 ASP B O 1
ATOM 2122 N N . THR B 1 139 ? 0.099 -3.607 2.82 1 98.44 139 THR B N 1
ATOM 2123 C CA . THR B 1 139 ? -0.329 -3.781 1.437 1 98.44 139 THR B CA 1
ATOM 2124 C C . THR B 1 139 ? -0.09 -2.506 0.633 1 98.44 139 THR B C 1
ATOM 2126 O O . THR B 1 139 ? -0.33 -1.401 1.125 1 98.44 139 THR B O 1
ATOM 2129 N N . LEU B 1 140 ? 0.38 -2.688 -0.556 1 98.38 140 LEU B N 1
ATOM 2130 C CA . LEU B 1 140 ? 0.661 -1.591 -1.476 1 98.38 140 LEU B CA 1
ATOM 2131 C C . LEU B 1 140 ? -0.119 -1.756 -2.775 1 98.38 140 LEU B C 1
ATOM 2133 O O . LEU B 1 140 ? -0.08 -2.82 -3.396 1 98.38 140 LEU B O 1
ATOM 2137 N N . ILE B 1 141 ? -0.869 -0.717 -3.127 1 97.94 141 ILE B N 1
ATOM 2138 C CA . ILE B 1 141 ? -1.526 -0.638 -4.426 1 97.94 141 ILE B CA 1
ATOM 2139 C C . ILE B 1 141 ? -0.635 0.117 -5.41 1 97.94 141 ILE B C 1
ATOM 2141 O O . ILE B 1 141 ? -0.282 1.275 -5.176 1 97.94 141 ILE B O 1
ATOM 2145 N N . ALA B 1 142 ? -0.368 -0.52 -6.473 1 97.19 142 ALA B N 1
ATOM 2146 C CA . ALA B 1 142 ? 0.453 0.088 -7.516 1 97.19 142 ALA B CA 1
ATOM 2147 C C . ALA B 1 142 ? -0.416 0.716 -8.602 1 97.19 142 ALA B C 1
ATOM 2149 O O . ALA B 1 142 ? -1.36 0.091 -9.086 1 97.19 142 ALA B O 1
ATOM 2150 N N . ARG B 1 143 ? 0.023 1.988 -8.969 1 92.75 143 ARG B N 1
ATOM 2151 C CA . ARG B 1 143 ? -0.72 2.713 -9.992 1 92.75 143 ARG B CA 1
ATOM 2152 C C . ARG B 1 143 ? 0.208 3.193 -11.109 1 92.75 143 ARG B C 1
ATOM 2154 O O . ARG B 1 143 ? 1.4 3.408 -10.875 1 92.75 143 ARG B O 1
#

Solvent-accessible surface area (backbone atoms only — not comparable to full-atom values): 14852 Å² total; per-residue (Å²): 127,81,86,60,37,30,36,31,23,42,41,77,83,21,69,39,13,49,52,11,41,53,53,48,48,51,49,22,55,71,60,72,15,34,37,34,42,35,36,59,46,57,52,82,78,53,59,82,83,47,86,67,51,69,61,59,57,51,48,51,50,50,51,48,52,51,53,53,49,49,53,48,50,52,40,45,74,75,60,35,83,41,72,47,78,44,77,48,78,39,60,52,46,56,40,67,16,41,54,48,36,58,75,68,55,37,44,26,38,29,27,14,39,35,46,76,74,70,56,62,92,68,47,60,24,73,52,45,50,43,28,72,40,57,36,81,42,22,36,31,38,33,115,132,86,70,73,36,30,36,32,22,42,40,79,85,23,69,40,14,48,50,10,42,52,52,48,47,52,48,21,55,71,56,72,15,34,36,34,42,33,33,59,44,55,52,81,78,52,59,81,84,46,88,67,51,69,60,58,57,48,49,53,50,51,53,48,50,51,52,52,49,50,52,49,49,52,38,43,72,74,61,35,84,42,73,46,80,45,78,48,77,38,60,53,47,56,41,66,16,42,54,48,35,60,75,68,56,37,44,27,40,29,26,14,39,36,44,76,72,69,54,63,92,68,44,59,25,72,51,45,49,45,28,71,40,56,35,81,41,23,36,31,39,34,113